Protein AF-A0A453SX87-F1 (afdb_monomer_lite)

Structure (mmCIF, N/CA/C/O backbone):
data_AF-A0A453SX87-F1
#
_entry.id   AF-A0A453SX87-F1
#
loop_
_atom_site.group_PDB
_atom_site.id
_atom_site.type_symbol
_atom_site.label_atom_id
_atom_site.label_alt_id
_atom_site.label_comp_id
_atom_site.label_asym_id
_atom_site.label_entity_id
_atom_site.label_seq_id
_atom_site.pdbx_PDB_ins_code
_atom_site.Cartn_x
_atom_site.Cartn_y
_atom_site.Cartn_z
_atom_site.occupancy
_atom_site.B_iso_or_equiv
_atom_site.auth_seq_id
_atom_site.auth_comp_id
_atom_site.auth_asym_id
_atom_site.auth_atom_id
_atom_site.pdbx_PDB_model_num
ATOM 1 N N . ASP A 1 1 ? 6.144 50.367 31.930 1.00 54.72 1 ASP A N 1
ATOM 2 C CA . ASP A 1 1 ? 4.950 50.598 31.092 1.00 54.72 1 ASP A CA 1
ATOM 3 C C . ASP A 1 1 ? 5.255 50.968 29.642 1.00 54.72 1 ASP A C 1
ATOM 5 O O . ASP A 1 1 ? 4.625 50.396 28.761 1.00 54.72 1 ASP A O 1
ATOM 9 N N . ASP A 1 2 ? 6.293 51.758 29.349 1.00 55.75 2 ASP A N 1
ATOM 10 C CA . ASP A 1 2 ? 6.643 52.161 27.967 1.00 55.75 2 ASP A CA 1
ATOM 11 C C . ASP A 1 2 ? 6.913 51.022 26.969 1.00 55.75 2 ASP A C 1
ATOM 13 O O . ASP A 1 2 ? 6.563 51.132 25.797 1.00 55.75 2 ASP A O 1
ATOM 17 N N . LYS A 1 3 ? 7.469 49.883 27.411 1.00 60.59 3 LYS A N 1
ATOM 18 C CA . LYS A 1 3 ? 7.637 48.707 26.536 1.00 60.59 3 LYS A CA 1
ATOM 19 C C . LYS A 1 3 ? 6.294 48.127 26.074 1.00 60.59 3 LYS A C 1
ATOM 21 O O . LYS A 1 3 ? 6.179 47.746 24.919 1.00 60.59 3 LYS A O 1
ATOM 26 N N . ASN A 1 4 ? 5.276 48.083 26.938 1.00 60.41 4 ASN A N 1
ATOM 27 C CA . ASN A 1 4 ? 3.946 47.575 26.573 1.00 60.41 4 ASN A CA 1
ATOM 28 C C . ASN A 1 4 ? 3.248 48.533 25.587 1.00 60.41 4 ASN A C 1
ATOM 30 O O . ASN A 1 4 ? 2.657 48.097 24.601 1.00 60.41 4 ASN A O 1
ATOM 34 N 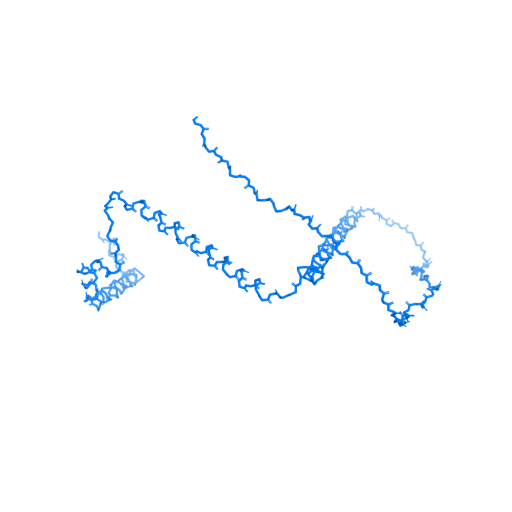N . ILE A 1 5 ? 3.427 49.842 25.793 1.00 60.50 5 ILE A N 1
ATOM 35 C CA . ILE A 1 5 ? 2.898 50.892 24.914 1.00 60.50 5 ILE A CA 1
ATOM 36 C C . ILE A 1 5 ? 3.551 50.825 23.523 1.00 60.50 5 ILE A C 1
ATOM 38 O O . ILE A 1 5 ? 2.840 50.901 22.520 1.00 60.50 5 ILE A O 1
ATOM 42 N N . ALA A 1 6 ? 4.868 50.602 23.439 1.00 60.44 6 ALA A N 1
ATOM 43 C CA . ALA A 1 6 ? 5.587 50.427 22.170 1.00 60.44 6 ALA A CA 1
ATOM 44 C C . ALA A 1 6 ? 5.133 49.174 21.391 1.00 60.44 6 ALA A C 1
ATOM 46 O O . ALA A 1 6 ? 4.964 49.219 20.174 1.00 60.44 6 ALA A O 1
ATOM 47 N N . HIS A 1 7 ? 4.869 48.075 22.102 1.00 61.31 7 HIS A N 1
ATOM 48 C CA . HIS A 1 7 ? 4.332 46.832 21.538 1.00 61.31 7 HIS A CA 1
ATOM 49 C C . HIS A 1 7 ? 2.890 46.991 21.005 1.00 61.31 7 HIS A C 1
ATOM 51 O O . HIS A 1 7 ? 2.509 46.390 20.003 1.00 61.31 7 HIS A O 1
ATOM 57 N N . LEU A 1 8 ? 2.068 47.849 21.616 1.00 60.19 8 LEU A N 1
ATOM 58 C CA . LEU A 1 8 ? 0.699 48.103 21.145 1.00 60.19 8 LEU A CA 1
ATOM 59 C C . LEU A 1 8 ? 0.612 49.139 20.007 1.00 60.19 8 LEU A C 1
ATOM 61 O O . LEU A 1 8 ? -0.340 49.116 19.233 1.00 60.19 8 LEU A O 1
ATOM 65 N N . THR A 1 9 ? 1.591 50.039 19.893 1.00 69.12 9 THR A N 1
ATOM 66 C CA . THR A 1 9 ? 1.607 51.123 18.889 1.00 69.12 9 THR A CA 1
ATOM 67 C C . THR A 1 9 ? 2.331 50.761 17.591 1.00 69.12 9 THR A C 1
ATOM 69 O O . THR A 1 9 ? 2.186 51.467 16.593 1.00 69.12 9 THR A O 1
ATOM 72 N N . HIS A 1 10 ? 3.070 49.648 17.555 1.00 80.31 10 HIS A N 1
ATOM 73 C CA . HIS A 1 10 ? 3.686 49.158 16.327 1.00 80.31 10 HIS A CA 1
ATOM 74 C C . HIS A 1 10 ? 2.652 48.432 15.452 1.00 80.31 10 HIS A C 1
ATOM 76 O O . HIS A 1 10 ? 2.145 47.368 15.816 1.00 80.31 10 HIS A O 1
ATOM 82 N N . VAL A 1 11 ? 2.362 48.992 14.272 1.00 84.31 11 VAL A N 1
ATOM 83 C CA . VAL A 1 11 ? 1.315 48.513 13.343 1.00 84.31 11 VAL A CA 1
ATOM 84 C C . VAL A 1 11 ? 1.408 47.004 13.076 1.00 84.31 11 VAL A C 1
ATOM 86 O O . VAL A 1 11 ? 0.393 46.316 13.115 1.00 84.31 11 VAL A O 1
ATOM 89 N N . SER A 1 12 ? 2.621 46.464 12.914 1.00 82.88 12 SER A N 1
ATOM 90 C CA . SER A 1 12 ? 2.833 45.030 12.658 1.00 82.88 12 SER A CA 1
ATOM 91 C C . SER A 1 12 ? 2.444 44.120 13.837 1.00 82.88 12 SER A C 1
ATOM 93 O O . SER A 1 12 ? 1.970 43.003 13.631 1.00 82.88 12 SER A O 1
ATOM 95 N N . GLU A 1 13 ? 2.592 44.569 15.088 1.00 85.69 13 GLU A N 1
ATOM 96 C CA . GLU A 1 13 ? 2.162 43.759 16.236 1.00 85.69 13 GLU A CA 1
ATOM 97 C C . GLU A 1 13 ? 0.635 43.768 16.387 1.00 85.69 13 GLU A C 1
ATOM 99 O O . GLU A 1 13 ? 0.033 42.746 16.734 1.00 85.69 13 GLU A O 1
ATOM 104 N N . MET A 1 14 ? -0.000 44.900 16.080 1.00 88.62 14 MET A N 1
ATOM 105 C CA . MET A 1 14 ? -1.456 45.012 16.053 1.00 88.62 14 MET A CA 1
ATOM 106 C C . MET A 1 14 ? -2.065 44.152 14.938 1.00 88.62 14 MET A C 1
ATOM 108 O O . MET A 1 14 ? -3.035 43.439 15.187 1.00 88.62 14 MET A O 1
ATOM 112 N N . GLU A 1 15 ? -1.447 44.125 13.757 1.00 89.31 15 GLU A N 1
ATOM 113 C CA . GLU A 1 15 ? -1.831 43.243 12.649 1.00 89.31 15 GLU A CA 1
ATOM 114 C C . GLU A 1 15 ? -1.759 41.761 13.051 1.00 89.31 15 GLU A C 1
ATOM 116 O O . GLU A 1 15 ? -2.752 41.041 12.939 1.00 89.31 15 GLU A O 1
ATOM 121 N N . LYS A 1 16 ? -0.652 41.323 13.667 1.00 92.12 16 LYS A N 1
ATOM 122 C CA . LYS A 1 16 ? -0.503 39.946 14.171 1.00 92.12 16 LYS A CA 1
ATOM 123 C C . LYS A 1 16 ? -1.574 39.569 15.205 1.00 92.12 16 LYS A C 1
ATOM 125 O O . LYS A 1 16 ? -2.043 38.426 15.239 1.00 92.12 16 LYS A O 1
ATOM 130 N N . LYS A 1 17 ? -1.969 40.507 16.073 1.00 92.06 17 LYS A N 1
ATOM 131 C CA . LYS A 1 17 ? -3.057 40.297 17.045 1.00 92.06 17 LYS A CA 1
ATOM 132 C C . LYS A 1 17 ? -4.416 40.203 16.348 1.00 92.06 17 LYS A C 1
ATOM 134 O O . LYS A 1 17 ? -5.183 39.301 16.685 1.00 92.06 17 LYS A O 1
ATOM 139 N N . CYS A 1 18 ? -4.685 41.052 15.355 1.00 93.12 18 CYS A N 1
ATOM 140 C CA . CYS A 1 18 ? -5.889 40.978 14.522 1.00 93.12 18 CYS A CA 1
ATOM 141 C C . CYS A 1 18 ? -5.992 39.638 13.782 1.00 93.12 18 CYS A C 1
ATOM 143 O O . CYS A 1 18 ? -7.043 39.002 13.825 1.00 93.12 18 CYS A O 1
ATOM 145 N N . GLU A 1 19 ? -4.903 39.151 13.185 1.00 96.06 19 GLU A N 1
ATOM 146 C CA . GLU A 1 19 ? -4.858 37.829 12.548 1.00 96.06 19 GLU A CA 1
ATOM 147 C C . GLU A 1 19 ? -5.127 36.694 13.543 1.00 96.06 19 GLU A C 1
ATOM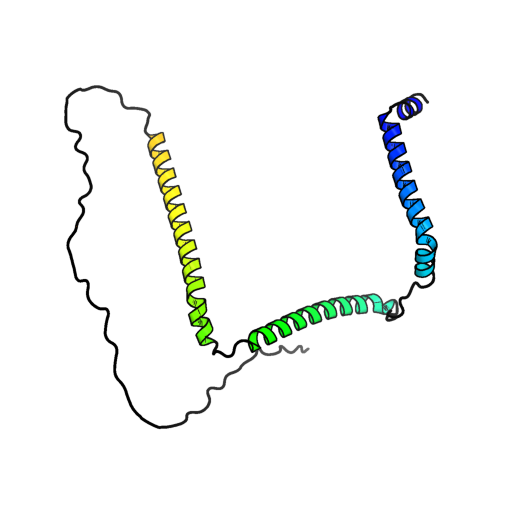 149 O O . GLU A 1 19 ? -5.873 35.757 13.251 1.00 96.06 19 GLU A O 1
ATOM 154 N N . SER A 1 20 ? -4.534 36.766 14.739 1.00 97.19 20 SER A N 1
ATOM 155 C CA . SER A 1 20 ? -4.757 35.767 15.787 1.00 97.19 20 SER A CA 1
ATOM 156 C C . SER A 1 20 ? -6.220 35.737 16.230 1.00 97.19 20 SER A C 1
ATOM 158 O O . SER A 1 20 ? -6.820 34.664 16.310 1.00 97.19 20 SER A O 1
ATOM 160 N N . LEU A 1 21 ? -6.821 36.909 16.451 1.00 97.31 21 LEU A N 1
ATOM 161 C CA . LEU A 1 21 ? -8.239 37.034 16.780 1.00 97.31 21 LEU A CA 1
ATOM 162 C C . LEU A 1 21 ? -9.129 36.523 15.646 1.00 97.31 21 LEU A C 1
ATOM 164 O O . LEU A 1 21 ? -10.093 35.812 15.920 1.00 97.31 21 LEU A O 1
ATOM 168 N N . ALA A 1 22 ? -8.793 36.814 14.389 1.00 97.56 22 ALA A N 1
ATOM 169 C CA . ALA A 1 22 ? -9.523 36.303 13.234 1.00 97.56 22 ALA A CA 1
ATOM 170 C C . ALA A 1 22 ? -9.475 34.767 13.170 1.00 97.56 22 ALA A C 1
ATOM 172 O O . ALA A 1 22 ? -10.518 34.131 13.007 1.00 97.56 22 ALA A O 1
ATOM 173 N N . ARG A 1 23 ? -8.300 34.156 13.389 1.00 98.25 23 ARG A N 1
ATOM 174 C CA . ARG A 1 23 ? -8.157 32.690 13.461 1.00 98.25 23 ARG A CA 1
ATOM 175 C C . ARG A 1 23 ? -8.977 32.086 14.596 1.00 98.25 23 ARG A C 1
ATOM 177 O O . ARG A 1 23 ? -9.723 31.140 14.363 1.00 98.25 23 ARG A O 1
ATOM 184 N N . ILE A 1 24 ? -8.868 32.636 15.805 1.00 98.06 24 ILE A N 1
ATOM 185 C CA . ILE A 1 24 ? -9.624 32.148 16.969 1.00 98.06 24 ILE A CA 1
ATOM 186 C C . ILE A 1 24 ? -11.130 32.287 16.717 1.00 98.06 24 ILE A C 1
ATOM 188 O O . ILE A 1 24 ? -11.886 31.359 16.992 1.00 98.06 24 ILE A O 1
ATOM 192 N N . THR A 1 25 ? -11.563 33.404 16.132 1.00 97.94 25 THR A N 1
ATOM 193 C CA . THR A 1 25 ? -12.971 33.645 15.785 1.00 97.94 25 THR A CA 1
ATOM 194 C C . THR A 1 25 ? -13.473 32.634 14.759 1.00 97.94 25 THR A C 1
ATOM 196 O O . THR A 1 25 ? -14.575 32.112 14.912 1.00 97.94 25 THR A O 1
ATOM 199 N N . ALA A 1 26 ? -12.674 32.315 13.738 1.00 97.94 26 ALA A N 1
ATOM 200 C CA . ALA A 1 26 ? -13.027 31.305 12.746 1.00 97.94 26 ALA A CA 1
ATOM 201 C C . ALA A 1 26 ? -13.183 29.914 13.381 1.00 97.94 26 ALA A C 1
ATOM 203 O O . ALA A 1 26 ? -14.185 29.246 13.135 1.00 97.94 26 ALA A O 1
ATOM 204 N N . ILE A 1 27 ? -12.249 29.520 14.253 1.00 97.38 27 ILE A N 1
ATOM 205 C CA . ILE A 1 27 ? -12.311 28.245 14.983 1.00 97.38 27 ILE A CA 1
ATOM 206 C C . ILE A 1 27 ? -13.553 28.196 15.882 1.00 97.38 27 ILE A C 1
ATOM 208 O O . ILE A 1 27 ? -14.305 27.227 15.843 1.00 97.38 27 ILE A O 1
ATOM 212 N N . LEU A 1 28 ? -13.809 29.243 16.671 1.00 97.88 28 LEU A N 1
ATOM 213 C CA . LEU A 1 28 ? -14.979 29.295 17.555 1.00 97.88 28 LEU A CA 1
ATOM 214 C C . LEU A 1 28 ? -16.289 29.244 16.768 1.00 97.88 28 LEU A C 1
ATOM 216 O O . LEU A 1 28 ? -17.223 28.552 17.172 1.00 97.88 28 LEU A O 1
ATOM 220 N N . LYS A 1 29 ? -16.356 29.940 15.630 1.00 97.88 29 LYS A N 1
ATOM 221 C CA . LYS A 1 29 ? -17.514 29.888 14.736 1.00 97.88 29 LYS A CA 1
ATOM 222 C C . LYS A 1 29 ? -17.744 28.470 14.213 1.00 97.88 29 LYS A C 1
ATOM 224 O O . LYS A 1 29 ? -18.886 28.020 14.230 1.00 97.88 29 LYS A O 1
ATOM 229 N N . ASP A 1 30 ? -16.686 27.771 13.809 1.00 97.00 30 ASP A N 1
ATOM 230 C CA . ASP A 1 30 ? -16.769 26.383 13.348 1.00 97.00 30 ASP A CA 1
ATOM 231 C C . ASP A 1 30 ? -17.263 25.445 14.461 1.00 97.00 30 ASP A C 1
ATOM 233 O O . ASP A 1 30 ? -18.197 24.670 14.255 1.00 97.00 30 ASP A O 1
ATOM 237 N N . VAL A 1 31 ? -16.744 25.587 15.684 1.00 97.25 31 VAL A N 1
ATOM 238 C CA . VAL A 1 31 ? -17.209 24.807 16.845 1.00 97.25 31 VAL A CA 1
ATOM 239 C C . VAL A 1 31 ? -18.694 25.052 17.129 1.00 97.25 31 VAL A C 1
ATOM 241 O O . VAL A 1 31 ? -19.441 24.100 17.348 1.00 97.25 31 VAL A O 1
ATOM 244 N N . ILE A 1 32 ? -19.146 26.310 17.091 1.00 96.88 32 ILE A N 1
ATOM 245 C CA . ILE A 1 32 ? -20.554 26.664 17.327 1.00 96.88 32 ILE A CA 1
ATOM 246 C C . ILE A 1 32 ? -21.454 26.092 16.227 1.00 96.88 32 ILE A C 1
ATOM 248 O O . ILE A 1 32 ? -22.506 25.528 16.532 1.00 96.88 32 ILE A O 1
ATOM 252 N N . GLN A 1 33 ? -21.046 26.207 14.960 1.00 97.25 33 GLN A N 1
ATOM 253 C CA . GLN A 1 33 ? -21.802 25.675 13.822 1.00 97.25 33 GLN A CA 1
ATOM 254 C C . GLN A 1 33 ? -21.895 24.145 13.853 1.00 97.25 33 GLN A C 1
ATOM 256 O O . GLN A 1 33 ? -22.915 23.586 13.456 1.00 97.25 33 GLN A O 1
ATOM 261 N N . ASN A 1 34 ? -20.871 23.466 14.374 1.00 96.50 34 ASN A N 1
ATOM 262 C CA . ASN A 1 34 ? -20.826 22.009 14.479 1.00 96.50 34 ASN A CA 1
ATOM 263 C C . ASN A 1 34 ? -21.303 21.465 15.840 1.00 96.50 34 ASN A C 1
ATOM 265 O O . ASN A 1 34 ? -21.180 20.260 16.073 1.00 96.50 34 ASN A O 1
ATOM 269 N N . LYS A 1 35 ? -21.846 22.298 16.743 1.00 95.81 35 LYS A N 1
ATOM 270 C CA . LYS A 1 35 ? -22.115 21.902 18.140 1.00 95.81 35 LYS A CA 1
ATOM 271 C C . LYS A 1 35 ? -22.950 20.624 18.259 1.00 95.81 35 LYS A C 1
ATOM 273 O O . LYS A 1 35 ? -22.605 19.759 19.052 1.00 95.81 35 LYS A O 1
ATOM 278 N N . ASP A 1 36 ? -23.996 20.462 17.448 1.00 94.56 36 ASP A N 1
ATOM 279 C CA . ASP A 1 36 ? -24.929 19.336 17.582 1.00 94.56 36 ASP A CA 1
ATOM 280 C C . ASP A 1 36 ? -24.288 18.036 17.088 1.00 94.56 36 ASP A C 1
ATOM 282 O O . ASP A 1 36 ? -24.471 16.978 17.682 1.00 94.56 36 ASP A O 1
ATOM 286 N N . ARG A 1 37 ? -23.436 18.127 16.061 1.00 91.38 37 ARG A N 1
ATOM 287 C CA . ARG A 1 37 ? -22.608 17.011 15.593 1.00 91.38 37 ARG A CA 1
ATOM 288 C C . ARG A 1 37 ? -21.570 16.614 16.642 1.00 91.38 37 ARG A C 1
ATOM 290 O O . ARG A 1 37 ? -21.351 15.424 16.855 1.00 91.38 37 ARG A O 1
ATOM 297 N N . ILE A 1 38 ? -20.933 17.591 17.291 1.00 90.94 38 ILE A N 1
ATOM 298 C CA . ILE A 1 38 ? -19.970 17.343 18.374 1.00 90.94 38 ILE A CA 1
ATOM 299 C C . ILE A 1 38 ? -20.682 16.690 19.565 1.00 90.94 38 ILE A C 1
ATOM 301 O O . ILE A 1 38 ? -20.218 15.662 20.048 1.00 90.94 38 ILE A O 1
ATOM 305 N N . ILE A 1 39 ? -21.832 17.223 19.988 1.00 90.50 39 ILE A N 1
ATOM 306 C CA . ILE A 1 39 ? -22.664 16.655 21.058 1.00 90.50 39 ILE A CA 1
ATOM 307 C C . ILE A 1 39 ? -23.072 15.225 20.712 1.00 90.50 39 ILE A C 1
ATOM 309 O O . ILE A 1 39 ? -22.870 14.337 21.533 1.00 90.50 39 ILE A O 1
ATOM 313 N N . ALA A 1 40 ? -23.563 14.977 19.495 1.00 86.56 40 ALA A N 1
ATOM 314 C CA . ALA A 1 40 ? -23.940 13.638 19.056 1.00 86.56 40 ALA A CA 1
ATOM 315 C C . ALA A 1 40 ? -22.761 12.659 19.143 1.00 86.56 40 ALA A C 1
ATOM 317 O O . ALA A 1 40 ? -22.927 11.555 19.650 1.00 86.56 40 ALA A O 1
ATOM 318 N N . ARG A 1 41 ? -21.552 13.069 18.735 1.00 81.94 41 ARG A N 1
ATOM 319 C CA . ARG A 1 41 ? -20.347 12.228 18.856 1.00 81.94 41 ARG A CA 1
ATOM 320 C C . ARG A 1 41 ? -19.876 12.023 20.295 1.00 81.94 41 ARG A C 1
ATOM 322 O O . ARG A 1 41 ? -19.318 10.975 20.593 1.00 81.94 41 ARG A O 1
ATOM 329 N N . LEU A 1 42 ? -20.065 13.008 21.171 1.00 83.44 42 LEU A N 1
ATOM 330 C CA . LEU A 1 42 ? -19.718 12.890 22.589 1.00 83.44 42 LEU A CA 1
ATOM 331 C C . LEU A 1 42 ? -20.738 12.041 23.362 1.00 83.44 42 LEU A C 1
ATOM 333 O O . LEU A 1 42 ? -20.358 11.338 24.292 1.00 83.44 42 LEU A O 1
ATOM 337 N N . GLN A 1 43 ? -22.018 12.092 22.981 1.00 83.25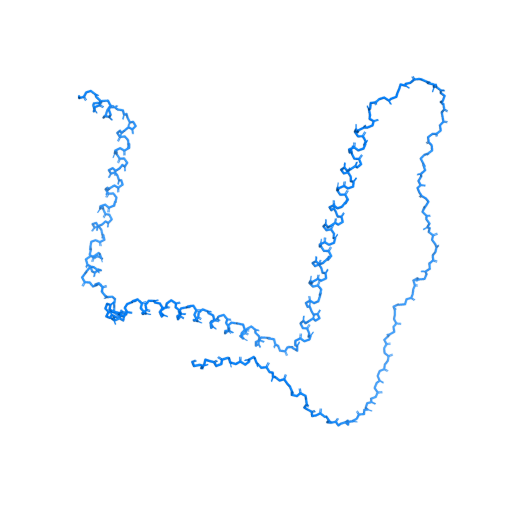 43 GLN A N 1
ATOM 338 C CA . GLN A 1 43 ? -23.103 11.311 23.587 1.00 83.25 43 GLN A CA 1
ATOM 339 C C . GLN A 1 43 ? -23.219 9.895 23.008 1.00 83.25 43 GLN A C 1
ATOM 341 O O . GLN A 1 43 ? -23.651 8.989 23.718 1.00 83.25 43 GLN A O 1
ATOM 346 N N . GLN A 1 44 ? -22.800 9.685 21.757 1.00 70.31 44 GLN A N 1
ATOM 347 C CA . GLN A 1 44 ? -22.617 8.370 21.137 1.00 70.31 44 GLN A CA 1
ATOM 348 C C . GLN A 1 44 ? -21.122 8.092 20.902 1.00 70.31 44 GLN A C 1
ATOM 350 O O . GLN A 1 44 ? -20.665 8.083 19.757 1.00 70.31 44 GLN A O 1
ATOM 355 N N . PRO A 1 45 ? -20.331 7.867 21.969 1.00 61.94 45 PRO A N 1
ATOM 356 C CA . PRO A 1 45 ? -18.900 7.585 21.840 1.00 61.94 45 PRO A CA 1
ATOM 357 C C . PRO A 1 45 ? -18.612 6.247 21.142 1.00 61.94 45 PRO A C 1
ATOM 359 O O . PRO A 1 45 ? -17.487 6.015 20.705 1.00 61.94 45 PRO A O 1
ATOM 362 N N . TYR A 1 46 ? -19.622 5.387 21.002 1.00 59.91 46 TYR A N 1
ATOM 363 C CA . TYR A 1 46 ? -19.519 4.098 20.337 1.00 59.91 46 TYR A CA 1
ATOM 364 C C . TYR A 1 46 ? -20.355 4.121 19.060 1.00 59.91 46 TYR A C 1
ATOM 366 O O . TYR A 1 46 ? -21.571 4.305 19.095 1.00 59.91 46 TYR A O 1
ATOM 374 N N . SER A 1 47 ? -19.691 3.942 17.922 1.00 61.97 47 SER A N 1
ATOM 375 C CA . SER A 1 47 ? -20.356 3.570 16.672 1.00 61.97 47 SER A CA 1
ATOM 376 C C . SER A 1 47 ? -21.088 2.235 16.888 1.00 61.97 47 SER A C 1
ATOM 378 O O . SER A 1 47 ? -20.620 1.416 17.678 1.00 61.97 47 SER A O 1
ATOM 380 N N . LEU A 1 48 ? -22.190 1.971 16.173 1.00 58.53 48 LEU A N 1
ATOM 381 C CA . LEU A 1 48 ? -22.867 0.661 16.242 1.00 58.53 48 LEU A CA 1
ATOM 382 C C . LEU A 1 48 ? -21.938 -0.520 15.881 1.00 58.53 48 LEU A C 1
ATOM 384 O O . LEU A 1 48 ? -22.175 -1.631 16.337 1.00 58.53 48 LEU A O 1
ATOM 388 N N . ASP A 1 49 ? -20.863 -0.263 15.129 1.00 71.88 49 ASP A N 1
ATOM 389 C CA . ASP A 1 49 ? -19.894 -1.268 14.668 1.00 71.88 49 ASP A CA 1
ATOM 390 C C . ASP A 1 49 ? -18.645 -1.378 15.563 1.00 71.88 49 ASP A C 1
ATOM 392 O O . ASP A 1 49 ? -17.566 -1.772 15.116 1.00 71.88 49 ASP A O 1
ATOM 396 N N . CYS A 1 50 ? -18.739 -0.978 16.831 1.00 74.06 50 CYS A N 1
ATOM 397 C CA . CYS A 1 50 ? -17.648 -1.182 17.777 1.00 74.06 50 CYS A CA 1
ATOM 398 C C . CYS A 1 50 ? -17.728 -2.590 18.384 1.00 74.06 50 CYS A C 1
ATOM 400 O O . CYS A 1 50 ? -18.707 -2.935 19.040 1.00 74.06 50 CYS A O 1
ATOM 402 N N . ILE A 1 51 ? -16.666 -3.382 18.215 1.00 80.75 51 ILE A N 1
ATOM 403 C CA . ILE A 1 51 ? -16.469 -4.623 18.972 1.00 80.75 51 ILE A CA 1
ATOM 404 C C . ILE A 1 51 ? -15.959 -4.213 20.362 1.00 80.75 51 ILE A C 1
ATOM 406 O O . ILE A 1 51 ? -14.872 -3.633 20.442 1.00 80.75 51 ILE A O 1
ATOM 410 N N . PRO A 1 52 ? -16.722 -4.434 21.448 1.00 81.38 52 PRO A N 1
ATOM 411 C CA . PRO A 1 52 ? -16.242 -4.135 22.790 1.00 81.38 52 PRO A CA 1
ATOM 412 C C . PRO A 1 52 ? -15.080 -5.072 23.128 1.00 81.38 52 PRO A C 1
ATOM 414 O O . PRO A 1 52 ? -15.159 -6.275 22.894 1.00 81.38 52 PRO A O 1
ATOM 417 N N . VAL A 1 53 ? -13.999 -4.503 23.661 1.00 86.75 53 VAL A N 1
ATOM 418 C CA . VAL A 1 53 ? -12.806 -5.246 24.081 1.00 86.75 53 VAL A CA 1
ATOM 419 C C . VAL A 1 53 ? -12.425 -4.779 25.474 1.00 86.75 53 VAL A C 1
ATOM 421 O O . VAL A 1 53 ? -12.210 -3.580 25.703 1.00 86.75 53 VAL A O 1
ATOM 424 N N . GLU A 1 54 ? -12.343 -5.721 26.404 1.00 92.12 54 GLU A N 1
ATOM 425 C CA . GLU A 1 54 ? -11.914 -5.471 27.773 1.00 92.12 54 GLU A CA 1
ATOM 426 C C . GLU A 1 54 ? -10.497 -4.884 27.779 1.00 92.12 54 GLU A C 1
ATOM 428 O O . GLU A 1 54 ? -9.648 -5.240 26.958 1.00 92.12 54 GLU A O 1
ATOM 433 N N . ALA A 1 55 ? -10.223 -3.974 28.718 1.00 90.94 55 ALA A N 1
ATOM 434 C CA . ALA A 1 55 ? -8.962 -3.228 28.766 1.00 90.94 55 ALA A CA 1
ATOM 435 C C . ALA A 1 55 ? -7.716 -4.137 28.781 1.00 90.94 55 ALA A C 1
ATOM 437 O O . ALA A 1 55 ? -6.680 -3.777 28.227 1.00 90.94 55 ALA A O 1
ATOM 438 N N . GLU A 1 56 ? -7.831 -5.334 29.360 1.00 92.75 56 GLU A N 1
ATOM 439 C CA . GLU A 1 56 ? -6.771 -6.345 29.412 1.00 92.75 56 GLU A CA 1
ATOM 440 C C . GLU A 1 56 ? -6.419 -6.958 28.041 1.00 92.75 56 GLU A C 1
ATOM 442 O O . GLU A 1 56 ? -5.263 -7.322 27.816 1.00 92.75 56 GLU A O 1
ATOM 447 N N . TYR A 1 57 ? -7.359 -6.990 27.090 1.00 94.19 57 TYR A N 1
ATOM 448 C CA . TYR A 1 57 ? -7.158 -7.572 25.756 1.00 94.19 57 TYR A CA 1
ATOM 449 C C . TYR A 1 57 ? -6.941 -6.532 24.653 1.00 94.19 57 TYR A C 1
ATOM 451 O O . TYR A 1 57 ? -6.567 -6.899 23.539 1.00 94.19 57 TYR A O 1
ATOM 459 N N . GLN A 1 58 ? -7.103 -5.234 24.930 1.00 93.12 58 GLN A N 1
ATOM 460 C CA . GLN A 1 58 ? -6.997 -4.177 23.911 1.00 93.12 58 GLN A CA 1
ATOM 461 C C . GLN A 1 58 ? -5.669 -4.201 23.142 1.00 93.12 58 GLN A C 1
ATOM 463 O O . GLN A 1 58 ? -5.646 -4.022 21.920 1.00 93.12 58 GLN A O 1
ATOM 468 N N . LYS A 1 59 ? -4.556 -4.475 23.832 1.00 94.56 59 LYS A N 1
ATOM 469 C CA . LYS A 1 59 ? -3.244 -4.582 23.182 1.00 94.56 59 LYS A CA 1
ATOM 470 C C . LYS A 1 59 ? -3.208 -5.754 22.196 1.00 94.56 59 LYS A C 1
ATOM 472 O O . LYS A 1 59 ? -2.868 -5.568 21.036 1.00 94.56 59 LYS A O 1
ATOM 477 N N . GLN A 1 60 ? -3.622 -6.937 22.639 1.00 95.81 60 GLN A N 1
ATOM 478 C CA . GLN A 1 60 ? -3.624 -8.147 21.812 1.00 95.81 60 GLN A CA 1
ATOM 479 C C . GLN A 1 60 ? -4.589 -8.011 20.628 1.00 95.81 60 GLN A C 1
ATOM 481 O O . GLN A 1 60 ? -4.276 -8.424 19.515 1.00 95.81 60 GLN A O 1
ATOM 486 N N . PHE A 1 61 ? -5.743 -7.382 20.849 1.00 93.75 61 PHE A N 1
ATOM 487 C CA . PHE A 1 61 ? -6.744 -7.151 19.816 1.00 93.75 61 PHE A CA 1
ATOM 488 C C . PHE A 1 61 ? -6.270 -6.158 18.747 1.00 93.75 61 PHE A C 1
ATOM 490 O O . PHE A 1 61 ? -6.467 -6.395 17.558 1.00 93.75 61 PHE A O 1
ATOM 497 N N . SER A 1 62 ? -5.602 -5.069 19.139 1.00 93.12 62 SER A N 1
ATOM 498 C CA . SER A 1 62 ? -5.030 -4.115 18.176 1.00 93.12 62 SER A CA 1
ATOM 499 C C . SER A 1 62 ? -3.866 -4.711 17.376 1.00 93.12 62 SER A C 1
ATOM 501 O O . SER A 1 62 ? -3.780 -4.482 16.169 1.00 93.12 62 SER A O 1
ATOM 503 N N . GLU A 1 63 ? -3.024 -5.537 18.004 1.00 95.81 63 GLU A N 1
ATOM 504 C CA . GLU A 1 63 ? -1.992 -6.320 17.310 1.00 95.81 63 GLU A CA 1
ATOM 505 C C . GLU A 1 63 ? -2.609 -7.324 16.320 1.00 95.81 63 GLU A C 1
ATOM 507 O O . GLU A 1 63 ? -2.163 -7.417 15.174 1.00 95.81 63 GLU A O 1
ATOM 512 N N . LEU A 1 64 ? -3.670 -8.032 16.725 1.00 95.69 64 LEU A N 1
ATOM 513 C CA . LEU A 1 64 ? -4.409 -8.956 15.863 1.00 95.69 64 LEU A CA 1
ATOM 514 C C . LEU A 1 64 ? -5.029 -8.237 14.663 1.00 95.69 64 LEU A C 1
ATOM 516 O O . LEU A 1 64 ? -4.903 -8.723 13.543 1.00 95.69 64 LEU A O 1
ATOM 520 N N . LEU A 1 65 ? -5.666 -7.084 14.878 1.00 94.00 65 LEU A N 1
ATOM 521 C CA . LEU A 1 65 ? -6.250 -6.284 13.802 1.00 94.00 65 LEU A CA 1
ATOM 522 C C . LEU A 1 65 ? -5.191 -5.818 12.804 1.00 94.00 65 LEU A C 1
ATOM 524 O O . LEU A 1 65 ? -5.405 -5.919 11.596 1.00 94.00 65 LEU A O 1
ATOM 528 N N . LEU A 1 66 ? -4.040 -5.348 13.291 1.00 92.12 66 LEU A N 1
ATOM 529 C CA . LEU A 1 66 ? -2.948 -4.918 12.421 1.00 92.12 66 LEU A CA 1
ATOM 530 C C . LEU A 1 66 ? -2.412 -6.086 11.582 1.00 92.12 66 LEU A C 1
ATOM 532 O O . LEU A 1 66 ? -2.196 -5.939 10.377 1.00 92.12 66 LEU A O 1
ATOM 536 N N . LYS A 1 67 ? -2.250 -7.259 12.202 1.00 95.19 67 LYS A N 1
ATOM 537 C CA . LYS A 1 67 ? -1.822 -8.476 11.509 1.00 95.19 67 LYS A CA 1
ATOM 538 C C . LYS A 1 67 ? -2.852 -8.937 10.478 1.00 95.19 67 LYS A C 1
ATOM 540 O O . LYS A 1 67 ? -2.495 -9.153 9.326 1.00 95.19 67 LYS A O 1
ATOM 545 N N . ALA A 1 68 ? -4.124 -9.016 10.859 1.00 94.50 68 ALA A N 1
ATOM 546 C CA . ALA A 1 68 ? -5.205 -9.429 9.971 1.00 94.50 68 ALA A CA 1
ATOM 547 C C . ALA A 1 68 ? -5.349 -8.491 8.763 1.00 94.50 68 ALA A C 1
ATOM 549 O O . ALA A 1 68 ? -5.559 -8.962 7.648 1.00 94.50 68 ALA A O 1
ATOM 550 N N . ALA A 1 69 ? -5.184 -7.178 8.952 1.00 92.81 69 ALA A N 1
ATOM 551 C CA . ALA A 1 69 ? -5.194 -6.216 7.852 1.00 92.81 69 ALA A CA 1
ATOM 552 C C . ALA A 1 69 ? -4.036 -6.454 6.866 1.00 92.81 69 ALA A C 1
ATOM 554 O O . ALA A 1 69 ? -4.245 -6.438 5.652 1.00 92.81 69 ALA A O 1
ATOM 555 N N . SER A 1 70 ? -2.829 -6.718 7.378 1.00 93.06 70 SER A N 1
ATOM 556 C CA . SER A 1 70 ? -1.667 -7.067 6.552 1.00 93.06 70 SER A CA 1
ATOM 557 C C . SER A 1 70 ? -1.886 -8.376 5.789 1.00 93.06 70 SER A C 1
ATOM 559 O O . SER A 1 70 ? -1.667 -8.430 4.577 1.00 93.06 70 SER A O 1
ATOM 561 N N . ASP A 1 71 ? -2.358 -9.416 6.478 1.00 95.69 71 ASP A N 1
ATOM 562 C CA . ASP A 1 71 ? -2.618 -10.733 5.892 1.00 95.69 71 ASP A CA 1
ATOM 563 C C . ASP A 1 71 ? -3.711 -10.650 4.814 1.00 95.69 71 ASP A C 1
ATOM 565 O O . ASP A 1 71 ? -3.576 -11.241 3.743 1.00 95.69 71 ASP A O 1
ATOM 569 N N . TYR A 1 72 ? -4.759 -9.851 5.040 1.00 93.88 72 TYR A N 1
ATOM 570 C CA . TYR A 1 72 ? -5.802 -9.596 4.046 1.00 93.88 72 TYR A CA 1
ATOM 571 C C . TYR A 1 72 ? -5.264 -8.855 2.812 1.00 93.88 72 TYR A C 1
ATOM 573 O O . TYR A 1 72 ? -5.640 -9.177 1.681 1.00 93.88 72 TYR A O 1
ATOM 581 N N . GLY A 1 73 ? -4.352 -7.897 3.002 1.00 92.06 73 GLY A N 1
ATOM 582 C CA . GLY A 1 73 ? -3.652 -7.229 1.903 1.00 92.06 73 GLY A CA 1
ATOM 583 C C . GLY A 1 73 ? -2.820 -8.205 1.065 1.00 92.06 73 GLY A C 1
ATOM 584 O O . GLY A 1 73 ? -2.938 -8.219 -0.161 1.00 92.06 73 GLY A O 1
ATOM 585 N N . ALA A 1 74 ? -2.043 -9.075 1.718 1.00 94.12 74 ALA A N 1
ATOM 586 C CA . ALA A 1 74 ? -1.251 -10.110 1.049 1.00 94.12 74 ALA A CA 1
ATOM 587 C C . ALA A 1 74 ? -2.128 -11.141 0.315 1.00 94.12 74 ALA A C 1
ATOM 589 O O . ALA A 1 74 ? -1.821 -11.535 -0.814 1.00 94.12 74 ALA A O 1
ATOM 590 N N . LEU A 1 75 ? -3.248 -11.543 0.923 1.00 94.06 75 LEU A N 1
ATOM 591 C CA . LEU A 1 75 ? -4.229 -12.428 0.299 1.00 94.06 75 LEU A CA 1
ATOM 592 C C . LEU A 1 75 ? -4.859 -11.772 -0.934 1.00 94.06 75 LEU A C 1
ATOM 594 O O . LEU A 1 75 ? -4.960 -12.411 -1.975 1.00 94.06 75 LEU A O 1
ATOM 598 N N . THR A 1 76 ? -5.230 -10.493 -0.845 1.00 94.19 76 THR A N 1
ATOM 599 C CA . THR A 1 76 ? -5.793 -9.734 -1.973 1.00 94.19 76 THR A CA 1
ATOM 600 C C . THR A 1 76 ? -4.801 -9.649 -3.134 1.00 94.19 76 THR A C 1
ATOM 602 O O . THR A 1 76 ? -5.187 -9.879 -4.279 1.00 94.19 76 THR A O 1
ATOM 605 N N . ALA A 1 77 ? -3.521 -9.386 -2.849 1.00 95.00 77 ALA A N 1
ATOM 606 C CA . ALA A 1 77 ? -2.466 -9.404 -3.862 1.00 95.00 77 ALA A CA 1
ATOM 607 C C . ALA A 1 77 ? -2.325 -10.793 -4.506 1.00 95.00 77 ALA A C 1
ATOM 609 O O . ALA A 1 77 ? -2.344 -10.901 -5.726 1.00 95.00 77 ALA A O 1
ATOM 610 N N . SER A 1 78 ? -2.307 -11.859 -3.699 1.00 92.81 78 SER A N 1
ATOM 611 C CA . SER A 1 78 ? -2.215 -13.242 -4.193 1.00 92.81 78 SER A CA 1
ATOM 612 C C . SER A 1 78 ? -3.420 -13.646 -5.053 1.00 92.81 78 SER A C 1
ATOM 614 O O . SER A 1 78 ? -3.269 -14.349 -6.051 1.00 92.81 78 SER A O 1
ATOM 616 N N . VAL A 1 79 ? -4.629 -13.198 -4.695 1.00 93.56 79 VAL A N 1
ATOM 617 C CA . VAL A 1 79 ? -5.838 -13.387 -5.514 1.00 93.56 79 VAL A CA 1
ATOM 618 C C . VAL A 1 79 ? -5.711 -12.628 -6.835 1.00 93.56 79 VAL A C 1
ATOM 620 O O . VAL A 1 79 ? -6.060 -13.178 -7.879 1.00 93.56 79 VAL A O 1
ATOM 623 N N . GLY A 1 80 ? -5.175 -11.405 -6.808 1.00 92.44 80 GLY A N 1
ATOM 624 C CA . GLY A 1 80 ? -4.865 -10.629 -8.008 1.00 92.44 80 GLY A CA 1
ATOM 625 C C . GLY A 1 80 ? -3.856 -11.334 -8.915 1.00 92.44 80 GLY A C 1
ATOM 626 O O . GLY A 1 80 ? -4.105 -11.465 -10.111 1.00 92.44 80 GLY A O 1
ATOM 627 N N . ASP A 1 81 ? -2.777 -11.874 -8.348 1.00 91.62 81 ASP A N 1
ATOM 628 C CA . ASP A 1 81 ? -1.766 -12.646 -9.078 1.00 91.62 81 ASP A CA 1
ATOM 629 C C . ASP A 1 81 ? -2.365 -13.917 -9.689 1.00 91.62 81 ASP A C 1
ATOM 631 O O . ASP A 1 81 ? -2.088 -14.249 -10.842 1.00 91.62 81 ASP A O 1
ATOM 635 N N . PHE A 1 82 ? -3.243 -14.611 -8.958 1.00 88.00 82 PHE A N 1
ATOM 636 C CA . PHE A 1 82 ? -3.952 -15.773 -9.486 1.00 88.00 82 PHE A CA 1
ATOM 637 C C . PHE A 1 82 ? -4.877 -15.385 -10.641 1.00 88.00 82 PHE A C 1
ATOM 639 O O . PHE A 1 82 ? -4.831 -16.020 -11.692 1.00 88.00 82 PHE A O 1
ATOM 646 N N . GLN A 1 83 ? -5.679 -14.330 -10.496 1.00 88.38 83 GLN A N 1
ATOM 647 C CA . GLN A 1 83 ? -6.535 -13.830 -11.576 1.00 88.38 83 GLN A CA 1
ATOM 648 C C . GLN A 1 83 ? -5.722 -13.388 -12.795 1.00 88.38 83 GLN A C 1
ATOM 650 O O . GLN A 1 83 ? -6.100 -13.692 -13.925 1.00 88.38 83 GLN A O 1
ATOM 655 N N . TRP A 1 84 ? -4.590 -12.720 -12.576 1.00 84.62 84 TRP A N 1
ATOM 656 C CA . TRP A 1 84 ? -3.646 -12.376 -13.630 1.00 84.62 84 TRP A CA 1
ATOM 657 C C . TRP A 1 84 ? -3.139 -13.645 -14.326 1.00 84.62 84 TRP A C 1
ATOM 659 O O . TRP A 1 84 ? -3.237 -13.739 -15.546 1.00 84.62 84 TRP A O 1
ATOM 669 N N . SER A 1 85 ? -2.726 -14.662 -13.560 1.00 82.06 85 SER A N 1
ATOM 670 C CA . SER A 1 85 ? -2.259 -15.953 -14.084 1.00 82.06 85 SER A CA 1
ATOM 671 C C . SER A 1 85 ? -3.323 -16.705 -14.902 1.00 82.06 85 SER A C 1
ATOM 673 O O . SER A 1 85 ? -3.001 -17.307 -15.921 1.00 82.06 85 SER A O 1
ATOM 675 N N . GLN A 1 86 ? -4.599 -16.624 -14.505 1.00 81.75 86 GLN A N 1
ATOM 676 C CA . GLN A 1 86 ? -5.723 -17.269 -15.197 1.00 81.75 86 GLN A CA 1
ATOM 677 C C . GLN A 1 86 ? -5.975 -16.694 -16.597 1.00 81.75 86 GLN A C 1
ATOM 679 O O . GLN A 1 86 ? -6.552 -17.373 -17.449 1.00 81.75 86 GLN A O 1
ATOM 684 N N . ASN A 1 87 ? -5.546 -15.456 -16.855 1.00 78.56 87 ASN A N 1
ATOM 685 C CA . ASN A 1 87 ? -5.681 -14.845 -18.175 1.00 78.56 87 ASN A CA 1
ATOM 686 C C . ASN A 1 87 ? -4.660 -15.389 -19.185 1.00 78.56 87 ASN A C 1
ATOM 688 O O . ASN A 1 87 ? -4.839 -15.187 -20.386 1.00 78.56 87 ASN A O 1
ATOM 692 N N . PHE A 1 88 ? -3.630 -16.107 -18.730 1.00 73.94 88 PHE A N 1
ATOM 693 C CA . PHE A 1 88 ? -2.631 -16.725 -19.594 1.00 73.94 88 PHE A CA 1
ATOM 694 C C . PHE A 1 88 ? -3.017 -18.166 -19.890 1.00 73.94 88 PHE A C 1
ATOM 696 O O . PHE A 1 88 ? -2.976 -19.040 -19.024 1.00 73.94 88 PHE A O 1
ATOM 703 N N . ARG A 1 89 ? -3.411 -18.415 -21.138 1.00 75.38 89 ARG A N 1
ATOM 704 C CA . ARG A 1 89 ? -3.735 -19.767 -21.612 1.00 75.38 89 ARG A CA 1
ATOM 705 C C . ARG A 1 89 ? -2.535 -20.449 -22.262 1.00 75.38 89 ARG A C 1
ATOM 707 O O . ARG A 1 89 ? -2.572 -21.659 -22.476 1.00 75.38 89 ARG A O 1
ATOM 714 N N . GLU A 1 90 ? -1.484 -19.694 -22.579 1.00 79.88 90 GLU A N 1
ATOM 715 C CA . GLU A 1 90 ? -0.267 -20.215 -23.189 1.00 79.88 90 GLU A CA 1
ATOM 716 C C . GLU A 1 90 ? 0.685 -20.838 -22.158 1.00 79.88 90 GLU A C 1
ATOM 718 O O . GLU A 1 90 ? 0.776 -20.410 -21.008 1.00 79.88 90 GLU A O 1
ATOM 723 N N . SER A 1 91 ? 1.449 -21.841 -22.598 1.00 79.62 91 SER A N 1
ATOM 724 C CA . SER A 1 91 ? 2.494 -22.467 -21.783 1.00 79.62 91 SER A CA 1
ATOM 725 C C . SER A 1 91 ? 3.536 -21.433 -21.315 1.00 79.62 91 SER A C 1
ATOM 727 O O . SER A 1 91 ? 3.931 -20.576 -22.113 1.00 79.62 91 SER A O 1
ATOM 729 N N . PRO A 1 92 ? 4.071 -21.535 -20.078 1.00 76.44 92 PRO A N 1
ATOM 730 C CA . PRO A 1 92 ? 5.113 -20.637 -19.561 1.00 76.44 92 PRO A CA 1
ATOM 731 C C . PRO A 1 92 ? 6.340 -20.476 -20.476 1.00 76.44 92 PRO A C 1
ATOM 733 O O . PRO A 1 92 ? 7.003 -19.441 -20.444 1.00 76.44 92 PRO A O 1
ATOM 736 N N . ALA A 1 93 ? 6.629 -21.472 -21.322 1.00 82.38 93 ALA A N 1
ATOM 737 C CA . ALA A 1 93 ? 7.715 -21.415 -22.301 1.00 82.38 93 ALA A CA 1
ATOM 738 C C . ALA A 1 93 ? 7.540 -20.285 -23.337 1.00 82.38 93 ALA A C 1
ATOM 740 O O . ALA A 1 93 ? 8.521 -19.646 -23.712 1.00 82.38 93 ALA A O 1
ATOM 741 N N . VAL A 1 94 ? 6.299 -19.983 -23.737 1.00 84.19 94 VAL A N 1
ATOM 742 C CA . VAL A 1 94 ? 5.977 -18.932 -24.722 1.00 84.19 94 VAL A CA 1
ATOM 743 C C . VAL A 1 94 ? 6.336 -17.546 -24.176 1.00 84.19 94 VAL A C 1
ATOM 745 O O . VAL A 1 94 ? 6.935 -16.722 -24.867 1.00 84.19 94 VAL A O 1
ATOM 748 N N . TRP A 1 95 ? 6.051 -17.307 -22.894 1.00 80.69 95 TRP A N 1
ATOM 749 C CA . TRP A 1 95 ? 6.404 -16.065 -22.202 1.00 80.69 95 TRP A CA 1
ATOM 750 C C . TRP A 1 95 ? 7.913 -15.909 -22.042 1.00 80.69 95 TRP A C 1
ATOM 752 O O . TRP A 1 95 ? 8.433 -14.804 -22.184 1.00 80.69 95 TRP A O 1
ATOM 762 N N . GLY A 1 96 ? 8.627 -17.014 -21.812 1.00 84.25 96 GLY A N 1
ATOM 763 C CA . GLY A 1 96 ? 10.088 -17.027 -21.790 1.00 84.25 96 GLY A CA 1
ATOM 764 C C . GLY A 1 96 ? 10.689 -16.494 -23.091 1.00 84.25 96 GLY A C 1
ATOM 765 O O . GLY A 1 96 ? 11.571 -15.637 -23.050 1.00 84.25 96 GLY A O 1
ATOM 766 N N . GLU A 1 97 ? 10.174 -16.930 -24.243 1.00 86.94 97 GLU A N 1
ATOM 767 C CA . GLU A 1 97 ? 10.623 -16.434 -25.548 1.00 86.94 97 GLU A CA 1
ATOM 768 C C . GLU A 1 97 ? 10.224 -14.976 -25.796 1.00 86.94 97 GLU A C 1
ATOM 770 O O . GLU A 1 97 ? 11.054 -14.196 -26.274 1.00 86.94 97 GLU A O 1
ATOM 775 N N . MET A 1 98 ? 9.000 -14.586 -25.426 1.00 88.75 98 MET A N 1
ATOM 776 C CA . MET A 1 98 ? 8.498 -13.220 -25.619 1.00 88.75 98 MET A CA 1
ATOM 777 C C . MET A 1 98 ? 9.221 -12.190 -24.741 1.00 88.75 98 MET A C 1
ATOM 779 O O . MET A 1 98 ? 9.442 -11.057 -25.169 1.00 88.75 98 MET A O 1
ATOM 783 N N . LEU A 1 99 ? 9.615 -12.575 -23.524 1.00 90.31 99 LEU A N 1
ATOM 784 C CA . LEU A 1 99 ? 10.318 -11.706 -22.575 1.00 90.31 99 LEU A CA 1
ATOM 785 C C . LEU A 1 99 ? 11.838 -11.708 -22.776 1.00 90.31 99 LEU A C 1
ATOM 787 O O . LEU A 1 99 ? 12.502 -10.759 -22.357 1.00 90.31 99 LEU A O 1
ATOM 791 N N . ARG A 1 100 ? 12.405 -12.716 -23.453 1.00 91.75 100 ARG A N 1
ATOM 792 C CA . ARG A 1 100 ? 13.848 -12.830 -23.744 1.00 91.75 100 ARG A CA 1
ATOM 793 C C . ARG A 1 100 ? 14.494 -11.558 -24.329 1.00 91.75 100 ARG A C 1
ATOM 795 O O . ARG A 1 100 ? 15.640 -11.281 -23.966 1.00 91.75 100 ARG A O 1
ATOM 802 N N . PRO A 1 101 ? 13.834 -10.762 -25.196 1.00 95.94 101 PRO A N 1
ATOM 803 C CA . PRO A 1 101 ? 14.408 -9.521 -25.713 1.00 95.94 101 PRO A CA 1
ATOM 804 C C . PRO A 1 101 ? 14.623 -8.435 -24.649 1.00 95.94 101 PRO A C 1
ATOM 806 O O . PRO A 1 101 ? 15.512 -7.605 -24.823 1.00 95.94 101 PRO A O 1
ATOM 809 N N . ILE A 1 102 ? 13.860 -8.427 -23.548 1.00 96.06 102 ILE A N 1
ATOM 810 C CA . ILE A 1 102 ? 13.919 -7.358 -22.535 1.00 96.06 102 ILE A CA 1
ATOM 811 C C . ILE A 1 102 ? 15.273 -7.352 -21.802 1.00 96.06 102 ILE A C 1
ATOM 813 O O . ILE A 1 102 ? 15.945 -6.316 -21.832 1.00 96.06 102 ILE A O 1
ATOM 817 N N . PRO A 1 103 ? 15.754 -8.468 -21.207 1.00 95.50 103 PRO A N 1
ATOM 818 C CA . PRO A 1 103 ? 17.090 -8.503 -20.612 1.00 95.50 103 PRO A CA 1
ATOM 819 C C . PRO A 1 103 ? 18.202 -8.209 -21.621 1.00 95.50 103 PRO A C 1
ATOM 821 O O . PRO A 1 103 ? 19.182 -7.553 -21.277 1.00 95.50 103 PRO A O 1
ATOM 824 N N . ALA A 1 104 ? 18.053 -8.658 -22.872 1.00 95.88 104 ALA A N 1
ATOM 825 C CA . ALA A 1 104 ? 19.033 -8.397 -23.922 1.00 95.88 104 ALA A CA 1
ATOM 826 C C . ALA A 1 104 ? 19.131 -6.896 -24.252 1.00 95.88 104 ALA A C 1
ATOM 828 O O . ALA A 1 104 ? 20.236 -6.355 -24.335 1.00 95.88 104 ALA A O 1
ATOM 829 N N . ALA A 1 105 ? 17.991 -6.210 -24.372 1.00 97.50 105 ALA A N 1
ATOM 830 C CA . ALA A 1 105 ? 17.936 -4.768 -24.587 1.00 97.50 105 ALA A CA 1
ATOM 831 C C . ALA A 1 105 ? 18.542 -4.002 -23.402 1.00 97.50 105 ALA A C 1
ATOM 833 O O . ALA A 1 105 ? 19.411 -3.156 -23.612 1.00 97.50 105 ALA A O 1
ATOM 834 N N . LEU A 1 106 ? 18.177 -4.348 -22.162 1.00 97.62 106 LEU A N 1
ATOM 835 C CA . LEU A 1 106 ? 18.748 -3.725 -20.962 1.00 97.62 106 LEU A CA 1
ATOM 836 C C . LEU A 1 106 ? 20.268 -3.912 -20.890 1.00 97.62 106 LEU A C 1
ATOM 838 O O . LEU A 1 106 ? 20.996 -2.941 -20.695 1.00 97.62 106 LEU A O 1
ATOM 842 N N . ALA A 1 107 ? 20.759 -5.126 -21.140 1.00 97.44 107 ALA A N 1
ATOM 843 C CA . ALA A 1 107 ? 22.191 -5.402 -21.173 1.00 97.44 107 ALA A CA 1
ATOM 844 C C . ALA A 1 107 ? 22.917 -4.626 -22.286 1.00 97.44 107 ALA A C 1
ATOM 846 O O . ALA A 1 107 ? 24.081 -4.254 -22.119 1.00 97.44 107 ALA A O 1
ATOM 847 N N . SER A 1 108 ? 22.256 -4.378 -23.423 1.00 97.69 108 SER A N 1
ATOM 848 C CA . SER A 1 108 ? 22.808 -3.532 -24.485 1.00 97.69 108 SER A CA 1
ATOM 849 C C . SER A 1 108 ? 22.898 -2.069 -24.047 1.00 97.69 108 SER A C 1
ATOM 851 O O . SER A 1 108 ? 23.955 -1.464 -24.206 1.00 97.69 108 SER A O 1
ATOM 853 N N . CYS A 1 109 ? 21.857 -1.530 -23.402 1.00 98.00 109 CYS A N 1
ATOM 854 C CA . CYS A 1 109 ? 21.855 -0.176 -22.850 1.00 98.00 109 CYS A CA 1
ATOM 855 C C . CYS A 1 109 ? 22.974 0.012 -21.820 1.00 98.00 109 CYS A C 1
ATOM 857 O O . CYS A 1 109 ? 23.687 1.013 -21.872 1.00 98.00 109 CYS A O 1
ATOM 859 N N . THR A 1 110 ? 23.179 -0.967 -20.931 1.00 98.00 110 THR A N 1
ATOM 860 C CA . THR A 1 110 ? 24.285 -0.947 -19.963 1.00 98.00 110 THR A CA 1
ATOM 861 C C . THR A 1 110 ? 25.641 -0.900 -20.663 1.00 98.00 110 THR A C 1
ATOM 863 O O . THR A 1 110 ? 26.445 -0.022 -20.363 1.00 98.00 110 THR A O 1
ATOM 866 N N . ARG A 1 111 ? 25.879 -1.762 -21.661 1.00 97.44 111 ARG A N 1
ATOM 867 C CA . ARG A 1 111 ? 27.140 -1.749 -22.425 1.00 97.44 111 ARG A CA 1
ATOM 868 C C . ARG A 1 111 ? 27.353 -0.448 -23.195 1.00 97.44 111 ARG A C 1
ATOM 870 O O . ARG A 1 111 ? 28.475 0.046 -23.255 1.00 97.44 111 ARG A O 1
ATOM 877 N N . PHE A 1 112 ? 26.295 0.128 -23.766 1.00 98.00 112 PHE A N 1
ATOM 878 C CA . PHE A 1 112 ? 26.373 1.440 -24.410 1.00 98.00 112 PHE A CA 1
ATOM 879 C C . PHE A 1 112 ? 26.755 2.530 -23.410 1.00 98.00 112 PHE A C 1
ATOM 881 O O . PHE A 1 112 ? 27.619 3.355 -23.707 1.00 98.00 112 PHE A O 1
ATOM 888 N N . PHE A 1 113 ? 26.158 2.523 -22.220 1.00 97.88 113 PHE A N 1
ATOM 889 C CA . PHE A 1 113 ? 26.491 3.472 -21.163 1.00 97.88 113 PHE A CA 1
ATOM 890 C C . PHE A 1 113 ? 27.949 3.337 -20.697 1.00 97.88 113 PHE A C 1
ATOM 892 O O . PHE A 1 113 ? 28.641 4.348 -20.542 1.00 97.88 113 PHE A O 1
ATOM 899 N N . GLU A 1 114 ? 28.433 2.108 -20.520 1.00 98.12 114 GLU A N 1
ATOM 900 C CA . GLU A 1 114 ? 29.827 1.820 -20.168 1.00 98.12 114 GLU A CA 1
ATOM 901 C C . GLU A 1 114 ? 30.789 2.302 -21.257 1.00 98.12 114 GLU A C 1
ATOM 903 O O . GLU A 1 114 ? 31.736 3.030 -20.962 1.00 98.12 114 GLU A O 1
ATOM 908 N N . ALA A 1 115 ? 30.511 1.986 -22.525 1.00 98.25 115 ALA A N 1
ATOM 909 C CA . ALA A 1 115 ? 31.332 2.417 -23.654 1.00 98.25 115 ALA A CA 1
ATOM 910 C C . ALA A 1 115 ? 31.389 3.949 -23.776 1.00 98.25 115 ALA A C 1
ATOM 912 O O . ALA A 1 115 ? 32.466 4.527 -23.933 1.00 98.25 115 ALA A O 1
ATOM 913 N N . MET A 1 116 ? 30.243 4.623 -23.640 1.00 98.12 116 MET A N 1
ATOM 914 C CA . MET A 1 116 ? 30.164 6.088 -23.638 1.00 98.12 116 MET A CA 1
ATOM 915 C C . MET A 1 116 ? 30.918 6.705 -22.457 1.00 98.12 116 MET A C 1
ATOM 917 O O . MET A 1 116 ? 31.517 7.776 -22.583 1.00 98.12 116 MET A O 1
ATOM 921 N N . SER A 1 117 ? 30.905 6.038 -21.304 1.00 97.62 117 SER A N 1
ATOM 922 C CA . SER A 1 117 ? 31.634 6.491 -20.121 1.00 97.62 117 SER A CA 1
ATOM 923 C C . SER A 1 117 ? 33.143 6.319 -20.283 1.00 97.62 117 SER A C 1
ATOM 925 O O . SER A 1 117 ? 33.874 7.287 -20.077 1.00 97.62 117 SER A O 1
ATOM 927 N N . ALA A 1 118 ? 33.603 5.171 -20.782 1.00 97.25 118 ALA A N 1
ATOM 928 C CA . ALA A 1 118 ? 35.012 4.929 -21.092 1.00 97.25 118 ALA A CA 1
ATOM 929 C C . ALA A 1 118 ? 35.550 5.889 -22.172 1.00 97.25 118 ALA A C 1
ATOM 931 O O . ALA A 1 118 ? 36.670 6.396 -22.066 1.00 97.25 118 ALA A O 1
ATOM 932 N N . MET A 1 119 ? 34.744 6.200 -23.194 1.00 97.75 119 MET A N 1
ATOM 933 C CA . MET A 1 119 ? 35.096 7.195 -24.214 1.00 97.75 119 MET A CA 1
ATOM 934 C C . MET A 1 119 ? 35.281 8.588 -23.599 1.00 97.75 119 MET A C 1
ATOM 936 O O . MET A 1 119 ? 36.253 9.279 -23.910 1.00 97.75 119 MET A O 1
ATOM 940 N N . ARG A 1 120 ? 34.374 9.000 -22.707 1.00 97.12 120 ARG A N 1
ATOM 941 C CA . ARG A 1 120 ? 34.467 10.285 -22.001 1.00 97.12 120 ARG A CA 1
ATOM 942 C C . ARG A 1 120 ? 35.718 10.357 -21.118 1.00 97.12 120 ARG A C 1
ATOM 944 O O . ARG A 1 120 ? 36.392 11.385 -21.119 1.00 97.12 120 ARG A O 1
ATOM 951 N N . GLU A 1 121 ? 36.061 9.278 -20.417 1.00 95.50 121 GLU A N 1
ATOM 952 C CA . GLU A 1 121 ? 37.293 9.191 -19.617 1.00 95.50 121 GLU A CA 1
ATOM 953 C C . GLU A 1 121 ? 38.560 9.245 -20.483 1.00 95.50 121 GLU A C 1
ATOM 955 O O . GLU A 1 121 ? 39.510 9.962 -20.156 1.00 95.50 121 GLU A O 1
ATOM 960 N N . SER A 1 122 ? 38.550 8.567 -21.632 1.00 95.44 122 SER A N 1
ATOM 961 C CA . SER A 1 122 ? 39.646 8.604 -22.612 1.00 95.44 122 SER A CA 1
ATOM 962 C C . SER A 1 122 ? 39.849 10.009 -23.188 1.00 95.44 122 SER A C 1
ATOM 964 O O . SER A 1 122 ? 40.972 10.474 -23.369 1.00 95.44 122 SER A O 1
ATOM 966 N N . PHE A 1 123 ? 38.762 10.735 -23.455 1.00 95.31 123 PHE A N 1
ATOM 967 C CA . PHE A 1 123 ? 38.854 12.113 -23.931 1.00 95.31 123 PHE A CA 1
ATOM 968 C C . PHE A 1 123 ? 39.374 13.065 -22.846 1.00 95.31 123 PHE A C 1
ATOM 970 O O . PHE A 1 123 ? 40.228 13.903 -23.129 1.00 95.31 123 PHE A O 1
ATOM 977 N N . SER A 1 124 ? 38.917 12.902 -21.601 1.00 92.06 124 SER A N 1
ATOM 978 C CA . SER A 1 124 ? 39.415 13.670 -20.451 1.00 92.06 124 SER A CA 1
ATOM 979 C C . SER A 1 124 ? 40.925 13.480 -20.252 1.00 92.06 124 SER A C 1
ATOM 981 O O . SER A 1 124 ? 41.671 14.453 -20.150 1.00 92.06 124 SER A O 1
ATOM 983 N N . THR A 1 125 ? 41.408 12.236 -20.301 1.00 91.75 125 THR A N 1
ATOM 984 C CA . THR A 1 125 ? 42.848 11.931 -20.215 1.00 91.75 125 THR A CA 1
ATOM 985 C C . THR A 1 125 ? 43.651 12.496 -21.392 1.00 91.75 125 THR A C 1
ATOM 987 O O . THR A 1 125 ? 44.749 13.014 -21.196 1.00 91.75 125 THR A O 1
ATOM 990 N N . LEU A 1 126 ? 43.116 12.489 -22.617 1.00 91.94 126 LEU A N 1
ATOM 991 C CA . LEU A 1 126 ? 43.774 13.165 -23.745 1.00 91.94 126 LEU A CA 1
ATOM 992 C C . LEU A 1 126 ? 43.854 14.685 -23.556 1.00 91.94 126 LEU A C 1
ATOM 994 O O . LEU A 1 126 ? 44.857 15.302 -23.928 1.00 91.94 126 LEU A O 1
ATOM 998 N N . GLN A 1 127 ? 42.821 15.303 -22.981 1.00 88.06 127 GLN A N 1
ATOM 999 C CA . GLN A 1 127 ? 42.837 16.732 -22.682 1.00 88.06 127 GLN A CA 1
ATOM 1000 C C . GLN A 1 127 ? 43.891 17.083 -21.628 1.00 88.06 127 GLN A C 1
ATOM 1002 O O . GLN A 1 127 ? 44.629 18.048 -21.827 1.00 88.06 127 GLN A O 1
ATOM 1007 N N . THR A 1 128 ? 44.021 16.303 -20.551 1.00 85.12 128 THR A N 1
ATOM 1008 C CA . THR A 1 128 ? 45.043 16.565 -19.521 1.00 85.12 128 THR A CA 1
ATOM 1009 C C . THR A 1 128 ? 46.461 16.446 -20.079 1.00 85.12 128 THR A C 1
ATOM 1011 O O . THR A 1 128 ? 47.298 17.303 -19.796 1.00 85.12 128 THR A O 1
ATOM 1014 N N . LEU A 1 129 ? 46.726 15.463 -20.947 1.00 84.38 129 LEU A N 1
ATOM 1015 C CA . LEU A 1 129 ? 48.015 15.332 -21.636 1.00 84.38 129 LEU A CA 1
ATOM 1016 C C . LEU A 1 129 ? 48.301 16.520 -22.563 1.00 84.38 129 LEU A C 1
ATOM 1018 O O . LEU A 1 129 ? 49.415 17.047 -22.563 1.00 84.38 129 LEU A O 1
ATOM 1022 N N . ARG A 1 130 ? 47.292 16.975 -23.315 1.00 75.19 130 ARG A N 1
ATOM 1023 C CA . ARG A 1 130 ? 47.415 18.133 -24.212 1.00 75.19 130 ARG A CA 1
ATOM 1024 C C . ARG A 1 130 ? 47.683 19.435 -23.459 1.00 75.19 130 ARG A C 1
ATOM 1026 O O . ARG A 1 130 ? 48.466 20.250 -23.933 1.00 75.19 130 ARG A O 1
ATOM 1033 N N . VAL A 1 131 ? 47.063 19.628 -22.298 1.00 66.06 131 VAL A N 1
ATOM 1034 C CA . VAL A 1 131 ? 47.258 20.834 -21.479 1.00 66.06 131 VAL A CA 1
ATOM 1035 C C . VAL A 1 131 ? 48.575 20.770 -20.686 1.00 66.06 131 VAL A C 1
ATOM 1037 O O . VAL A 1 131 ? 49.222 21.797 -20.505 1.00 66.06 131 VAL A O 1
ATOM 1040 N N . GLY A 1 132 ? 49.037 19.578 -20.291 1.00 55.19 132 GLY A N 1
ATOM 1041 C CA . GLY A 1 132 ? 50.274 19.384 -19.519 1.00 55.19 132 GLY A CA 1
ATOM 1042 C C . GLY A 1 132 ? 51.597 19.497 -20.295 1.00 55.19 132 GLY A C 1
ATOM 1043 O O . GLY A 1 132 ? 52.649 19.466 -19.668 1.00 55.19 132 GLY A O 1
ATOM 1044 N N . HIS A 1 133 ? 51.575 19.628 -21.629 1.00 52.12 133 HIS A N 1
ATOM 1045 C CA . HIS A 1 133 ? 52.783 19.674 -22.483 1.00 52.12 133 HIS A CA 1
ATOM 1046 C C . HIS A 1 133 ? 52.900 20.971 -23.302 1.00 52.12 133 HIS A C 1
ATOM 1048 O O . HIS A 1 133 ? 53.625 21.019 -24.293 1.00 52.12 133 HIS A O 1
ATOM 1054 N N . SER A 1 134 ? 52.187 22.033 -22.915 1.00 51.38 134 SER A N 1
ATOM 1055 C CA . SER A 1 134 ? 52.160 23.297 -23.666 1.00 51.38 134 SER A CA 1
ATOM 1056 C C . SER A 1 134 ? 52.969 24.423 -23.011 1.00 51.38 134 SER A C 1
ATOM 1058 O O . SER A 1 134 ? 52.649 25.599 -23.169 1.00 51.38 134 SER A O 1
ATOM 1060 N N . SER A 1 135 ? 54.044 24.076 -22.305 1.00 50.62 135 SER A N 1
ATOM 1061 C CA . SER A 1 135 ? 55.086 25.024 -21.909 1.00 50.62 135 SER A CA 1
ATOM 1062 C C . SER A 1 135 ? 56.457 24.422 -22.206 1.00 50.62 135 SER A C 1
ATOM 1064 O O . SER A 1 135 ? 56.834 23.448 -21.563 1.00 50.62 135 SER A O 1
ATOM 1066 N N . LEU A 1 136 ? 57.182 25.065 -23.131 1.00 51.03 136 LEU A N 1
ATOM 1067 C CA . LEU A 1 136 ? 58.550 24.796 -23.610 1.00 51.03 136 LEU A CA 1
ATOM 1068 C C . LEU A 1 136 ? 58.659 23.949 -24.890 1.00 51.03 136 LEU A C 1
ATOM 1070 O O . LEU A 1 136 ? 58.893 22.749 -24.852 1.00 51.03 136 LEU A O 1
ATOM 1074 N N . SER A 1 137 ? 58.660 24.627 -26.039 1.00 34.66 137 SER A N 1
ATOM 1075 C CA . SER A 1 137 ? 59.856 24.614 -26.889 1.00 34.66 137 SER A CA 1
ATOM 1076 C C . SER A 1 137 ? 59.855 25.827 -27.818 1.00 34.66 137 SER A C 1
ATOM 1078 O O . SER A 1 137 ? 58.862 26.140 -28.472 1.00 34.66 137 SER A O 1
ATOM 1080 N N . MET A 1 138 ? 60.972 26.543 -27.796 1.00 43.00 138 MET A N 1
ATOM 1081 C CA . MET A 1 138 ? 61.242 27.744 -28.571 1.00 43.00 138 MET A CA 1
ATOM 1082 C C . MET A 1 138 ? 61.493 27.405 -30.052 1.00 43.00 138 MET A C 1
ATOM 1084 O O . MET A 1 138 ? 62.075 26.375 -30.376 1.00 43.00 138 MET A O 1
ATOM 1088 N N . THR A 1 139 ? 61.098 28.315 -30.943 1.00 36.22 139 THR A N 1
ATOM 1089 C CA . THR A 1 139 ? 61.599 28.489 -32.329 1.00 36.22 139 THR A CA 1
ATOM 1090 C C . THR A 1 139 ? 63.142 28.594 -32.378 1.00 36.22 139 THR A C 1
ATOM 1092 O O . THR A 1 139 ? 63.687 28.969 -31.338 1.00 36.22 139 THR A O 1
ATOM 1095 N N . PRO A 1 140 ? 63.872 28.417 -33.519 1.00 52.72 140 PRO A N 1
ATOM 1096 C CA . PRO A 1 140 ? 63.451 28.723 -34.905 1.00 52.72 140 PRO A CA 1
ATOM 1097 C C . PRO A 1 140 ? 63.996 27.797 -36.032 1.00 52.72 140 PRO A C 1
ATOM 1099 O O . PRO A 1 140 ? 64.995 27.105 -35.877 1.00 52.72 140 PRO A O 1
ATOM 1102 N N . GLY A 1 141 ? 63.402 27.858 -37.229 1.00 31.56 141 GLY A N 1
ATOM 1103 C CA . GLY A 1 141 ? 64.011 27.293 -38.445 1.00 31.56 141 GLY A CA 1
ATOM 1104 C C . GLY A 1 141 ? 63.007 27.125 -39.582 1.00 31.56 141 GLY A C 1
ATOM 1105 O O . GLY A 1 141 ? 62.128 26.278 -39.501 1.00 31.56 141 GLY A O 1
ATOM 1106 N N . GLY A 1 142 ? 63.100 27.977 -40.603 1.00 39.12 142 GLY A N 1
ATOM 1107 C CA . GLY A 1 142 ? 62.188 27.995 -41.747 1.00 39.12 142 GLY A CA 1
ATOM 1108 C C . GLY A 1 142 ? 62.434 26.895 -42.788 1.00 39.12 142 GLY A C 1
ATOM 1109 O O . GLY A 1 142 ? 63.475 26.245 -42.778 1.00 39.12 142 GLY A O 1
ATOM 1110 N N . SER A 1 143 ? 61.458 26.787 -43.700 1.00 34.75 143 SER A N 1
ATOM 1111 C CA . SER A 1 143 ? 61.405 26.066 -44.993 1.00 34.75 143 SER A CA 1
ATOM 1112 C C . SER A 1 143 ? 60.185 25.136 -45.014 1.00 34.75 143 SER A C 1
ATOM 1114 O O . SER A 1 143 ? 60.160 24.128 -44.323 1.00 34.75 143 SER A O 1
ATOM 1116 N N . SER A 1 144 ? 59.066 25.590 -45.580 1.00 52.12 144 SER A N 1
ATOM 1117 C CA . SER A 1 144 ? 58.665 25.371 -46.986 1.00 52.12 144 SER A CA 1
ATOM 1118 C C . SER A 1 144 ? 58.135 23.952 -47.230 1.00 52.12 144 SER A C 1
ATOM 1120 O O . SER A 1 144 ? 58.902 22.999 -47.199 1.00 52.12 144 SER A O 1
ATOM 1122 N N . ASP A 1 145 ? 56.826 23.899 -47.500 1.00 47.56 145 ASP A N 1
ATOM 1123 C CA . ASP A 1 145 ? 56.035 22.882 -48.213 1.00 47.56 145 ASP A CA 1
ATOM 1124 C C . ASP A 1 145 ? 56.068 21.404 -47.771 1.00 47.56 145 ASP A C 1
ATOM 1126 O O . ASP A 1 145 ? 57.066 20.712 -47.922 1.00 47.56 145 ASP A O 1
ATOM 1130 N N . ASP A 1 146 ? 54.910 20.900 -47.307 1.00 41.50 146 ASP A N 1
ATOM 1131 C CA . ASP A 1 146 ? 54.138 19.777 -47.905 1.00 41.50 146 ASP A CA 1
ATOM 1132 C C . ASP A 1 146 ? 53.178 19.173 -46.846 1.00 41.50 146 ASP A C 1
ATOM 1134 O O . ASP A 1 146 ? 53.471 18.188 -46.168 1.00 41.50 146 ASP A O 1
ATOM 1138 N N . LEU A 1 147 ? 52.004 19.791 -46.660 1.00 42.81 147 LEU A N 1
ATOM 1139 C CA . LEU A 1 147 ? 50.943 19.306 -45.763 1.00 42.81 147 LEU A CA 1
ATOM 1140 C C . LEU A 1 147 ? 50.009 18.362 -46.539 1.00 42.81 147 LEU A C 1
ATOM 1142 O O . LEU A 1 147 ? 48.916 18.733 -46.966 1.00 42.81 147 LEU A O 1
ATOM 1146 N N . LYS A 1 148 ? 50.448 17.114 -46.734 1.00 42.16 148 LYS A N 1
ATOM 1147 C CA . LYS A 1 148 ? 49.589 16.034 -47.242 1.00 42.16 148 LYS A CA 1
ATOM 1148 C C . LYS A 1 148 ? 48.778 15.434 -46.101 1.00 42.16 148 LYS A C 1
ATOM 1150 O O . LYS A 1 148 ? 49.288 14.683 -45.274 1.00 42.16 148 LYS A O 1
ATOM 1155 N N . PHE A 1 149 ? 47.488 15.754 -46.085 1.00 46.28 149 PHE A N 1
ATOM 1156 C CA . PHE A 1 149 ? 46.487 15.053 -45.289 1.00 46.28 149 PHE A CA 1
ATOM 1157 C C . PHE A 1 149 ? 46.464 13.571 -45.686 1.00 46.28 149 PHE A C 1
ATOM 1159 O O . PHE A 1 149 ? 46.003 13.215 -46.768 1.00 46.28 149 PHE A O 1
ATOM 1166 N N . LEU A 1 150 ? 46.962 12.697 -44.811 1.00 50.72 150 LEU A N 1
ATOM 1167 C CA . LEU A 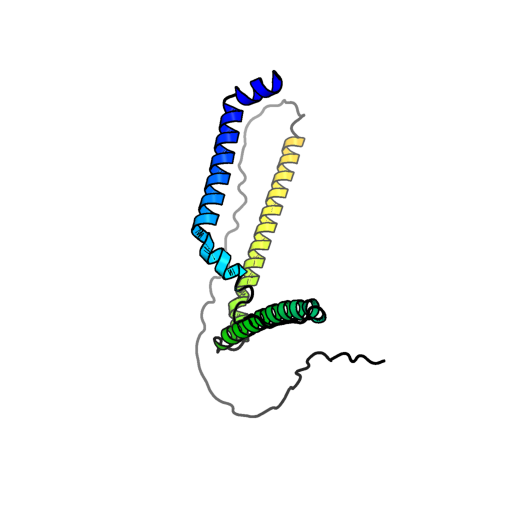1 150 ? 46.814 11.254 -44.968 1.00 50.72 150 LEU A CA 1
ATOM 1168 C C . LEU A 1 150 ? 45.429 10.835 -44.464 1.00 50.72 150 LEU A C 1
ATOM 1170 O O . LEU A 1 150 ? 45.189 10.705 -43.265 1.00 50.72 150 LEU A O 1
ATOM 1174 N N . THR A 1 151 ? 44.508 10.628 -45.400 1.00 41.62 151 THR A N 1
ATOM 1175 C CA . THR A 1 151 ? 43.274 9.866 -45.182 1.00 41.62 151 THR A CA 1
ATOM 1176 C C . THR A 1 151 ? 43.630 8.383 -44.972 1.00 41.62 151 THR A C 1
ATOM 1178 O O . THR A 1 151 ? 44.403 7.843 -45.766 1.00 41.62 151 THR A O 1
ATOM 1181 N N . PRO A 1 152 ? 43.097 7.685 -43.949 1.00 41.50 152 PRO A N 1
ATOM 1182 C CA . PRO A 1 152 ? 43.296 6.240 -43.800 1.00 41.50 152 PRO A CA 1
ATOM 1183 C C . PRO A 1 152 ? 42.712 5.469 -45.000 1.00 41.50 152 PRO A C 1
ATOM 1185 O O . PRO A 1 152 ? 41.628 5.825 -45.471 1.00 41.50 152 PRO A O 1
ATOM 1188 N N . PRO A 1 153 ? 43.374 4.412 -45.510 1.00 49.19 153 PRO A N 1
ATOM 1189 C CA . PRO A 1 153 ? 42.911 3.719 -46.705 1.00 49.19 153 PRO A CA 1
ATOM 1190 C C . PRO A 1 153 ? 41.639 2.907 -46.422 1.00 49.19 153 PRO A C 1
ATOM 1192 O O . PRO A 1 153 ? 41.621 1.987 -45.603 1.00 49.19 153 PRO A O 1
ATOM 1195 N N . GLN A 1 154 ? 40.579 3.230 -47.161 1.00 45.97 154 GLN A N 1
ATOM 1196 C CA . GLN A 1 154 ? 39.357 2.442 -47.275 1.00 45.97 154 GLN A CA 1
ATOM 1197 C C . GLN A 1 154 ? 39.670 1.135 -48.020 1.00 45.97 154 GLN A C 1
ATOM 1199 O O . GLN A 1 154 ? 39.833 1.132 -49.239 1.00 45.97 154 GLN A O 1
ATOM 1204 N N . ARG A 1 155 ? 39.742 0.010 -47.301 1.00 35.31 155 ARG A N 1
ATOM 1205 C CA . ARG A 1 155 ? 39.778 -1.323 -47.919 1.00 35.31 155 ARG A CA 1
ATOM 1206 C C . ARG A 1 155 ? 38.348 -1.738 -48.271 1.00 35.31 155 ARG A C 1
ATOM 1208 O O . ARG A 1 155 ? 37.545 -2.015 -47.383 1.00 35.31 155 ARG A O 1
ATOM 1215 N N . ARG A 1 156 ? 38.036 -1.737 -49.567 1.00 41.47 156 ARG A N 1
ATOM 1216 C CA . ARG A 1 156 ? 36.814 -2.296 -50.155 1.00 41.47 156 ARG A CA 1
ATOM 1217 C C . ARG A 1 156 ? 37.181 -3.507 -51.024 1.00 41.47 156 ARG A C 1
ATOM 1219 O O . ARG A 1 156 ? 38.292 -3.559 -51.539 1.00 41.47 156 ARG A O 1
ATOM 1226 N N . ASP A 1 157 ? 36.191 -4.390 -51.165 1.00 34.84 157 ASP A N 1
ATOM 1227 C CA . ASP A 1 157 ? 36.058 -5.567 -52.041 1.00 34.84 157 ASP A CA 1
ATOM 1228 C C . ASP A 1 157 ? 36.596 -6.870 -51.422 1.00 34.84 157 ASP A C 1
ATOM 1230 O O . ASP A 1 157 ? 37.759 -6.962 -51.058 1.00 34.84 157 ASP A O 1
ATOM 1234 N N . GLY A 1 158 ? 35.830 -7.948 -51.238 1.00 33.34 158 GLY A N 1
ATOM 1235 C CA . GLY A 1 158 ? 34.415 -8.250 -51.456 1.00 33.34 158 GLY A CA 1
ATOM 1236 C C . GLY A 1 158 ? 34.194 -9.735 -51.110 1.00 33.34 158 GLY A C 1
ATOM 1237 O O . GLY A 1 158 ? 35.098 -10.534 -51.331 1.00 33.34 158 GLY A O 1
ATOM 1238 N N . SER A 1 159 ? 33.042 -10.123 -50.545 1.00 35.66 159 SER A N 1
ATOM 1239 C CA . SER A 1 159 ? 32.603 -11.532 -50.528 1.00 35.66 159 SER A CA 1
ATOM 1240 C C . SER A 1 159 ? 31.117 -11.670 -50.173 1.00 35.66 159 SER A C 1
ATOM 1242 O O . SER A 1 159 ? 30.705 -11.418 -49.045 1.00 35.66 159 SER A O 1
ATOM 1244 N N . THR A 1 160 ? 30.353 -12.108 -51.177 1.00 32.00 160 THR A N 1
ATOM 1245 C CA . THR A 1 160 ? 29.171 -12.993 -51.114 1.00 32.00 160 THR A CA 1
ATOM 1246 C C . THR A 1 160 ? 27.973 -12.581 -50.249 1.00 32.00 160 THR A C 1
ATOM 1248 O O . THR A 1 160 ? 27.780 -13.040 -49.126 1.00 32.00 160 THR A O 1
ATOM 1251 N N . LEU A 1 161 ? 27.092 -11.798 -50.876 1.00 40.38 161 LEU A N 1
ATOM 1252 C CA . LEU A 1 161 ? 25.650 -11.774 -50.635 1.00 40.38 161 LEU A CA 1
ATOM 1253 C C . LEU A 1 161 ? 25.004 -12.982 -51.341 1.00 40.38 161 LEU A C 1
ATOM 1255 O O . LEU A 1 161 ? 24.862 -12.939 -52.560 1.00 40.38 161 LEU A O 1
ATOM 1259 N N . ASN A 1 162 ? 24.593 -14.012 -50.593 1.00 37.06 162 ASN A N 1
ATOM 1260 C CA . ASN A 1 162 ? 23.547 -14.982 -50.970 1.00 37.06 162 ASN A CA 1
ATOM 1261 C C . ASN A 1 162 ? 23.420 -16.125 -49.945 1.00 37.06 162 ASN A C 1
ATOM 1263 O O . ASN A 1 162 ? 24.149 -17.101 -50.031 1.00 37.06 162 ASN A O 1
ATOM 1267 N N . SER A 1 163 ? 22.439 -16.058 -49.037 1.00 31.44 163 SER A N 1
ATOM 1268 C CA . SER A 1 163 ? 21.629 -17.239 -48.674 1.00 31.44 163 SER A CA 1
ATOM 1269 C C . SER A 1 163 ? 20.445 -16.829 -47.791 1.00 31.44 163 SER A C 1
ATOM 1271 O O . SER A 1 163 ? 20.469 -16.940 -46.570 1.00 31.44 163 SER A O 1
ATOM 1273 N N . TRP A 1 164 ? 19.405 -16.292 -48.426 1.00 31.34 164 TRP A N 1
ATOM 1274 C CA . TRP A 1 164 ? 18.045 -16.297 -47.892 1.00 31.34 164 TRP A CA 1
ATOM 1275 C C . TRP A 1 164 ? 17.189 -16.996 -48.942 1.00 31.34 164 TRP A C 1
ATOM 1277 O O . TRP A 1 164 ? 16.894 -16.388 -49.970 1.00 31.34 164 TRP A O 1
ATOM 1287 N N . LYS A 1 165 ? 16.888 -18.280 -48.701 1.00 33.66 165 LYS A N 1
ATOM 1288 C CA . LYS A 1 165 ? 15.698 -19.052 -49.117 1.00 33.66 165 LYS A CA 1
ATOM 1289 C C . LYS A 1 165 ? 16.019 -20.550 -49.110 1.00 33.66 165 LYS A C 1
ATOM 1291 O O . LYS A 1 165 ? 16.740 -21.014 -49.984 1.00 33.66 165 LYS A O 1
ATOM 1296 N N . GLN A 1 166 ? 15.383 -21.298 -48.211 1.00 31.42 166 GLN A N 1
ATOM 1297 C CA . GLN A 1 166 ? 14.731 -22.549 -48.596 1.00 31.42 166 GLN A CA 1
ATOM 1298 C C . GLN A 1 166 ? 13.570 -22.826 -47.634 1.00 31.42 166 GLN A C 1
ATOM 1300 O O . GLN A 1 166 ? 13.757 -22.906 -46.424 1.00 31.42 166 GLN A O 1
ATOM 1305 N N . VAL A 1 167 ? 12.375 -22.889 -48.209 1.00 31.77 167 VAL A N 1
ATOM 1306 C CA . VAL A 1 167 ? 11.117 -23.367 -47.630 1.00 31.77 167 VAL A CA 1
ATOM 1307 C C . VAL A 1 167 ? 10.624 -24.512 -48.523 1.00 31.77 167 VAL A C 1
ATOM 1309 O O . VAL A 1 167 ? 10.952 -24.518 -49.713 1.00 31.77 167 VAL A O 1
ATOM 1312 N N . ASP A 1 168 ? 9.838 -25.397 -47.896 1.00 32.88 168 ASP A N 1
ATOM 1313 C CA . ASP A 1 168 ? 8.986 -26.490 -48.415 1.00 32.88 168 ASP A CA 1
ATOM 1314 C C . ASP A 1 168 ? 9.722 -27.825 -48.728 1.00 32.88 168 ASP A C 1
ATOM 1316 O O . ASP A 1 168 ? 10.808 -27.811 -49.297 1.00 32.88 168 ASP A O 1
ATOM 1320 N N . ASP A 1 169 ? 9.260 -29.033 -48.343 1.00 29.70 169 ASP A N 1
ATOM 1321 C CA . ASP A 1 169 ? 7.873 -29.533 -48.237 1.00 29.70 169 ASP A CA 1
ATOM 1322 C C . ASP A 1 169 ? 7.754 -30.906 -47.462 1.00 29.70 169 ASP A C 1
ATOM 1324 O O . ASP A 1 169 ? 8.558 -31.810 -47.678 1.00 29.70 169 ASP A O 1
ATOM 1328 N N . VAL A 1 170 ? 6.783 -31.012 -46.529 1.00 34.62 170 VAL A N 1
ATOM 1329 C CA . VAL A 1 170 ? 5.742 -32.060 -46.218 1.00 34.62 170 VAL A CA 1
ATOM 1330 C C . VAL A 1 170 ? 5.994 -33.616 -46.116 1.00 34.62 170 VAL A C 1
ATOM 1332 O O . VAL A 1 170 ? 6.133 -34.292 -47.127 1.00 34.62 170 VAL A O 1
ATOM 1335 N N . ASN A 1 171 ? 5.789 -34.156 -44.873 1.00 33.09 171 ASN A N 1
ATOM 1336 C CA . ASN A 1 171 ? 4.898 -35.284 -44.376 1.00 33.09 171 ASN A CA 1
ATOM 1337 C C . ASN A 1 171 ? 5.208 -36.801 -44.651 1.00 33.09 171 ASN A C 1
ATOM 1339 O O . ASN A 1 171 ? 5.955 -37.062 -45.588 1.00 33.09 171 ASN A O 1
ATOM 1343 N N . PRO A 1 172 ? 4.579 -37.842 -44.003 1.00 50.62 172 PRO A N 1
ATOM 1344 C CA . PRO A 1 172 ? 3.903 -38.041 -42.684 1.00 50.62 172 PRO A CA 1
ATOM 1345 C C . PRO A 1 172 ? 4.427 -39.230 -41.803 1.00 50.62 172 PRO A C 1
ATOM 1347 O O . PRO A 1 172 ? 5.171 -40.085 -42.264 1.00 50.62 172 PRO A O 1
ATOM 1350 N N . GLU A 1 173 ? 3.886 -39.316 -40.571 1.00 30.05 173 GLU A N 1
ATOM 1351 C CA . GLU A 1 173 ? 3.555 -40.528 -39.766 1.00 30.05 173 GLU A CA 1
ATOM 1352 C C . GLU A 1 173 ? 4.650 -41.414 -39.114 1.00 30.05 173 GLU A C 1
ATOM 1354 O O . GLU A 1 173 ? 5.373 -42.160 -39.765 1.00 30.05 173 GLU A O 1
ATOM 1359 N N . SER A 1 174 ? 4.638 -41.461 -37.771 1.00 34.25 174 SER A N 1
ATOM 1360 C CA . SER A 1 174 ? 4.842 -42.698 -36.994 1.00 34.25 174 SER A CA 1
ATOM 1361 C C . SER A 1 174 ? 4.233 -42.558 -35.595 1.00 34.25 174 SER A C 1
ATOM 1363 O O . SER A 1 174 ? 4.693 -41.767 -34.774 1.00 34.25 174 SER A O 1
ATOM 1365 N N . ASP A 1 175 ? 3.210 -43.372 -35.353 1.00 32.00 175 ASP A N 1
ATOM 1366 C CA . ASP A 1 175 ? 2.636 -43.744 -34.060 1.00 32.00 175 ASP A CA 1
ATOM 1367 C C . ASP A 1 175 ? 3.689 -44.213 -33.036 1.00 32.00 175 ASP A C 1
ATOM 1369 O O . ASP A 1 175 ? 4.708 -44.799 -33.410 1.00 32.00 175 ASP A O 1
ATOM 1373 N N . GLY A 1 176 ? 3.362 -44.080 -31.742 1.00 30.05 176 GLY A N 1
ATOM 1374 C CA . GLY A 1 176 ? 3.792 -45.060 -30.736 1.00 30.05 176 GLY A CA 1
ATOM 1375 C C . GLY A 1 176 ? 4.390 -44.547 -29.418 1.00 30.05 176 GLY A C 1
ATOM 1376 O O . GLY A 1 176 ? 5.595 -44.359 -29.310 1.00 30.05 176 GLY A O 1
ATOM 1377 N N . LEU A 1 177 ? 3.539 -44.571 -28.384 1.00 34.12 177 LEU A N 1
ATOM 1378 C CA . LEU A 1 177 ? 3.797 -45.103 -27.032 1.00 34.12 177 LEU A CA 1
ATOM 1379 C C . LEU A 1 177 ? 4.331 -44.196 -25.894 1.00 34.12 177 LEU A C 1
ATOM 1381 O O . LEU A 1 177 ? 5.469 -43.737 -25.869 1.00 34.12 177 LEU A O 1
ATOM 1385 N N . ASP A 1 178 ? 3.450 -44.070 -24.895 1.00 37.31 178 ASP A N 1
ATOM 1386 C CA . ASP A 1 178 ? 3.621 -43.938 -2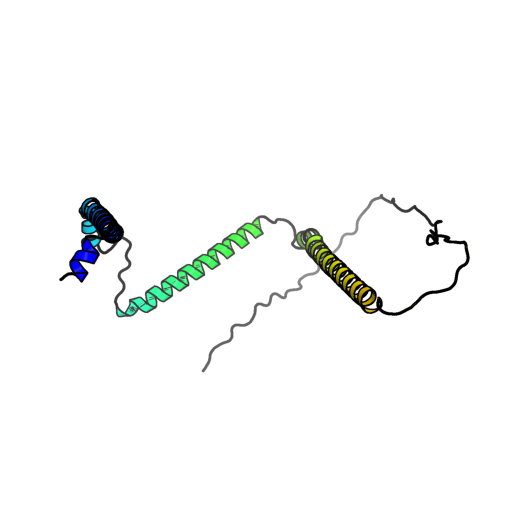3.441 1.00 37.31 178 ASP A CA 1
ATOM 1387 C C . ASP A 1 178 ? 5.040 -43.925 -22.843 1.00 37.31 178 ASP A C 1
ATOM 1389 O O . ASP A 1 178 ? 5.778 -44.904 -22.943 1.00 37.31 178 ASP A O 1
ATOM 1393 N N . ASN A 1 179 ? 5.325 -42.918 -21.999 1.00 35.50 179 ASN A N 1
ATOM 1394 C CA . ASN A 1 179 ? 6.026 -43.170 -20.731 1.00 35.50 179 ASN A CA 1
ATOM 1395 C C . ASN A 1 179 ? 5.829 -42.052 -19.677 1.00 35.50 179 ASN A C 1
ATOM 1397 O O . ASN A 1 179 ? 6.564 -41.072 -19.602 1.00 35.50 179 ASN A O 1
ATOM 1401 N N . ILE A 1 180 ? 4.783 -42.206 -18.863 1.00 35.69 180 ILE A N 1
ATOM 1402 C CA . ILE A 1 180 ? 4.862 -42.337 -17.395 1.00 35.69 180 ILE A CA 1
ATOM 1403 C C . ILE A 1 180 ? 5.938 -41.511 -16.644 1.00 35.69 180 ILE A C 1
ATOM 1405 O O . ILE A 1 180 ? 7.127 -41.804 -16.639 1.00 35.69 180 ILE A O 1
ATOM 1409 N N . ASN A 1 181 ? 5.427 -40.568 -15.842 1.00 41.19 181 ASN A N 1
ATOM 1410 C CA . ASN A 1 181 ? 5.879 -40.199 -14.493 1.00 41.19 181 ASN A CA 1
ATOM 1411 C C . ASN A 1 181 ? 7.361 -39.831 -14.272 1.00 41.19 181 ASN A C 1
ATOM 1413 O O . ASN A 1 181 ? 8.153 -40.668 -13.845 1.00 41.19 181 ASN A O 1
ATOM 1417 N N . GLN A 1 182 ? 7.670 -38.529 -14.264 1.00 45.47 182 GLN A N 1
ATOM 1418 C CA . GLN A 1 182 ? 8.729 -37.996 -13.390 1.00 45.47 182 GLN A CA 1
ATOM 1419 C C . GLN A 1 182 ? 8.183 -36.933 -12.437 1.00 45.47 182 GLN A C 1
ATOM 1421 O O . GLN A 1 182 ? 8.200 -35.726 -12.641 1.00 45.47 182 GLN A O 1
ATOM 1426 N N . ARG A 1 183 ? 7.654 -37.500 -11.358 1.00 43.53 183 ARG A N 1
ATOM 1427 C CA . ARG A 1 183 ? 7.221 -36.922 -10.096 1.00 43.53 183 ARG A CA 1
ATOM 1428 C C . ARG A 1 183 ? 8.442 -36.376 -9.339 1.00 43.53 183 ARG A C 1
ATOM 1430 O O . ARG A 1 183 ? 9.274 -37.172 -8.917 1.00 43.53 183 ARG A O 1
ATOM 1437 N N . ARG A 1 184 ? 8.512 -35.065 -9.082 1.00 43.72 184 ARG A N 1
ATOM 1438 C CA . ARG A 1 184 ? 9.136 -34.511 -7.859 1.00 43.72 184 ARG A CA 1
ATOM 1439 C C . ARG A 1 184 ? 8.733 -33.050 -7.631 1.00 43.72 184 ARG A C 1
ATOM 1441 O O . ARG A 1 184 ? 9.460 -32.114 -7.929 1.00 43.72 184 ARG A O 1
ATOM 1448 N N . LEU A 1 185 ? 7.543 -32.889 -7.059 1.00 44.81 185 LEU A N 1
ATOM 1449 C CA . LEU A 1 185 ? 7.192 -31.736 -6.236 1.00 44.81 185 LEU A CA 1
ATOM 1450 C C . LEU A 1 185 ? 7.809 -31.969 -4.851 1.00 44.81 185 LEU A C 1
ATOM 1452 O O . LEU A 1 185 ? 7.490 -32.968 -4.208 1.00 44.81 185 LEU A O 1
ATOM 1456 N N . SER A 1 186 ? 8.675 -31.076 -4.383 1.00 53.25 186 SER A N 1
ATOM 1457 C CA . SER A 1 186 ? 9.069 -31.023 -2.971 1.00 53.25 186 SER A CA 1
ATOM 1458 C C . SER A 1 186 ? 8.991 -29.584 -2.476 1.00 53.25 186 SER A C 1
ATOM 1460 O O . SER A 1 186 ? 9.756 -28.735 -2.925 1.00 53.25 186 SER A O 1
ATOM 1462 N N . TRP A 1 187 ? 8.054 -29.342 -1.559 1.00 49.16 187 TRP A N 1
ATOM 1463 C CA . TRP A 1 187 ? 7.974 -28.151 -0.712 1.00 49.16 187 TRP A CA 1
ATOM 1464 C C . TRP A 1 187 ? 8.957 -28.276 0.470 1.00 49.16 187 TRP A C 1
ATOM 1466 O O . TRP A 1 187 ? 9.279 -29.403 0.858 1.00 49.16 187 TRP A O 1
ATOM 1476 N N . PRO A 1 188 ? 9.446 -27.163 1.048 1.00 48.06 188 PRO A N 1
ATOM 1477 C CA . PRO A 1 188 ? 10.378 -27.200 2.171 1.00 48.06 188 PRO A CA 1
ATOM 1478 C C . PRO A 1 188 ? 9.706 -27.658 3.475 1.00 48.06 188 PRO A C 1
ATOM 1480 O O . PRO A 1 188 ? 8.565 -27.311 3.773 1.00 48.06 188 PRO A O 1
ATOM 1483 N N . SER A 1 189 ? 10.451 -28.449 4.246 1.00 42.56 189 SER A N 1
ATOM 1484 C CA . SER A 1 189 ? 10.037 -29.103 5.487 1.00 42.56 189 SER A CA 1
ATOM 1485 C C . SER A 1 189 ? 9.770 -28.114 6.626 1.00 42.56 189 SER A C 1
ATOM 1487 O O . SER A 1 189 ? 10.593 -27.248 6.922 1.00 42.56 189 SER A O 1
ATOM 1489 N N . SER A 1 190 ? 8.655 -28.313 7.325 1.00 42.12 190 SER A N 1
ATOM 1490 C CA . SER A 1 190 ? 8.338 -27.727 8.628 1.00 42.12 190 SER A CA 1
ATOM 1491 C C . SER A 1 190 ? 9.359 -28.159 9.686 1.00 42.12 190 SER A C 1
ATOM 1493 O O . SER A 1 190 ? 9.510 -29.354 9.945 1.00 42.12 190 SER A O 1
ATOM 1495 N N . ILE A 1 191 ? 10.043 -27.197 10.311 1.00 49.44 191 ILE A N 1
ATOM 1496 C CA . ILE A 1 191 ? 10.891 -27.464 11.474 1.00 49.44 191 ILE A CA 1
ATOM 1497 C C . ILE A 1 191 ? 10.013 -27.545 12.727 1.00 49.44 191 ILE A C 1
ATOM 1499 O O . ILE A 1 191 ? 9.334 -26.587 13.098 1.00 49.44 191 ILE A O 1
ATOM 1503 N N . ASN A 1 192 ? 9.991 -28.728 13.340 1.00 45.25 192 ASN A N 1
ATOM 1504 C CA . ASN A 1 192 ? 9.382 -28.961 14.643 1.00 45.25 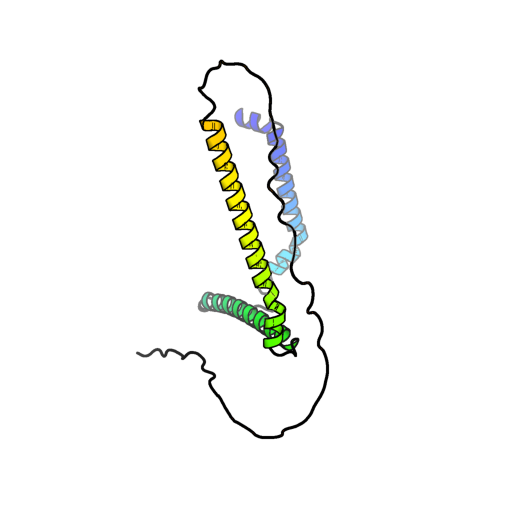192 ASN A CA 1
ATOM 1505 C C . ASN A 1 192 ? 10.204 -28.262 15.732 1.00 45.25 192 ASN A C 1
ATOM 1507 O O . ASN A 1 192 ? 11.428 -28.388 15.781 1.00 45.25 192 ASN A O 1
ATOM 1511 N N . ARG A 1 193 ? 9.492 -27.557 16.616 1.00 40.19 193 ARG A N 1
ATOM 1512 C CA . ARG A 1 193 ? 9.886 -27.374 18.015 1.00 40.19 193 ARG A CA 1
ATOM 1513 C C . ARG A 1 193 ? 9.677 -28.699 18.738 1.00 40.19 193 ARG A C 1
ATOM 1515 O O . ARG A 1 193 ? 8.624 -29.282 18.548 1.00 40.19 193 ARG A O 1
ATOM 1522 N N . ASP A 1 194 ? 10.653 -29.079 19.550 1.00 49.62 194 ASP A N 1
ATOM 1523 C CA . ASP A 1 194 ? 10.602 -29.913 20.762 1.00 49.62 194 ASP A CA 1
ATOM 1524 C C . ASP A 1 194 ? 12.062 -29.905 21.279 1.00 49.62 194 ASP A C 1
ATOM 1526 O O . ASP A 1 194 ? 12.981 -29.975 20.464 1.00 49.62 194 ASP A O 1
ATOM 1530 N N . LEU A 1 195 ? 12.419 -29.757 22.553 1.00 41.47 195 LEU A N 1
ATOM 1531 C CA . LEU A 1 195 ? 11.711 -29.717 23.827 1.00 41.47 195 LEU A CA 1
ATOM 1532 C C . LEU A 1 195 ? 12.638 -28.992 24.826 1.00 41.47 195 LEU A C 1
ATOM 1534 O O . LEU A 1 195 ? 13.873 -29.162 24.681 1.00 41.47 195 LEU A O 1
#

Organism: Aegilops tauschii subsp. strangulata (NCBI:txid200361)

Secondary structure (DSSP, 8-state):
-HHHHHHHHSHHHHHHHHHHHHHHHHHHHHHHHTHHHHHHHHH--S-TT-----TTTHHHHHHHHHHHHHHHHHHHHHHHHHHHHHT--S-HHHHHHHHTHHHHHHHHHHHHHHHHHHHHHHHHHHHHHHHHT-S---------------PPP---------------------------------PPPPPPP--

pLDDT: mean 72.4, std 24.34, range [29.7, 98.25]

Radius of gyration: 41.76 Å; chains: 1; bounding box: 89×97×83 Å

Foldseek 3Di:
DVVVVVCCPPPVNVVVVVVVVVVVVVVVVVCVVCVVVVVVCVVCVDDPPDDDDDPVCPVVVVVVVVVVVVVVVVVVVVVVVVVVVVVDPDDPVVVVVVCVVVVVVVVVVVVVVVVVVVVVVVVVVVVVVVVVPPPDDDDDDDDDDDPDDDDDDDDDDDDDDDDDDDDDDDDDDDDDDDDDDDDDDDDDDDDDDDD

InterPro domains:
  IPR028346 HAUS augmin-like complex subunit 2 [PF15003] (1-125)
  IPR028346 HAUS augmin-like complex subunit 2 [PTHR16039] (1-190)

Sequence (195 aa):
DDKNIAHLTHVSEMEKKCESLARITAILKDVIQNKDRIIARLQQPYSLDCIPVEAEYQKQFSELLLKAASDYGALTASVGDFQWSQNFRESPAVWGEMLRPIPAALASCTRFFEAMSAMRESFSTLQTLRVGHSSLSMTPGGSSDDLKFLTPPQRRDGSTLNSWKQVDDVNPESDGLDNINQRRLSWPSSINRDL